Protein AF-A0A964I3F8-F1 (afdb_monomer_lite)

Radius of gyration: 21.17 Å; chains: 1; bounding box: 47×50×57 Å

Structure (mmCIF, N/CA/C/O backbone):
data_AF-A0A964I3F8-F1
#
_entry.id   AF-A0A964I3F8-F1
#
loop_
_atom_site.group_PDB
_atom_site.id
_atom_site.type_symbol
_atom_site.label_atom_id
_atom_site.label_alt_id
_atom_site.label_comp_id
_atom_site.label_asym_id
_atom_site.label_entity_id
_atom_site.label_seq_id
_atom_site.pdbx_PDB_ins_code
_atom_site.Cartn_x
_atom_site.Cartn_y
_atom_site.Cartn_z
_atom_site.occupancy
_atom_site.B_iso_or_equiv
_atom_site.auth_seq_id
_atom_site.auth_comp_id
_atom_site.auth_asym_id
_atom_site.auth_atom_id
_atom_site.pdbx_PDB_model_num
ATOM 1 N N . MET A 1 1 ? 19.172 26.766 -17.116 1.00 39.03 1 MET A N 1
ATOM 2 C CA . MET A 1 1 ? 17.980 26.147 -17.744 1.00 39.03 1 MET A CA 1
ATOM 3 C C . MET A 1 1 ? 18.369 25.446 -19.055 1.00 39.03 1 MET A C 1
ATOM 5 O O . MET A 1 1 ? 17.894 25.829 -20.110 1.00 39.03 1 MET A O 1
ATOM 9 N N . LEU A 1 2 ? 19.272 24.452 -19.012 1.00 34.72 2 LEU A N 1
ATOM 10 C CA . LEU A 1 2 ? 19.772 23.774 -20.230 1.00 34.72 2 LEU A CA 1
ATOM 11 C C . LEU A 1 2 ? 20.281 22.330 -20.013 1.00 34.72 2 LEU A C 1
ATOM 13 O O . LEU A 1 2 ? 20.730 21.708 -20.965 1.00 34.72 2 LEU A O 1
ATOM 17 N N . LEU A 1 3 ? 20.158 21.759 -18.804 1.00 32.47 3 LEU A N 1
ATOM 18 C CA . LEU A 1 3 ? 20.544 20.361 -18.535 1.00 32.47 3 LEU A CA 1
ATOM 19 C C . LEU A 1 3 ? 19.366 19.373 -18.476 1.00 32.47 3 LEU A C 1
ATOM 21 O O . LEU A 1 3 ? 19.569 18.173 -18.599 1.00 32.47 3 LEU A O 1
ATOM 25 N N . LYS A 1 4 ? 18.122 19.852 -18.343 1.00 32.81 4 LYS A N 1
ATOM 26 C CA . LYS A 1 4 ? 16.944 18.980 -18.159 1.00 32.81 4 LYS A CA 1
ATOM 27 C C . LYS A 1 4 ? 16.401 18.345 -19.450 1.00 32.81 4 LYS A C 1
ATOM 29 O O . LYS A 1 4 ? 15.432 17.605 -19.389 1.00 32.81 4 LYS A O 1
ATOM 34 N N . ARG A 1 5 ? 16.997 18.621 -20.620 1.00 33.97 5 ARG A N 1
ATOM 35 C CA . ARG A 1 5 ? 16.516 18.112 -21.923 1.00 33.97 5 ARG A CA 1
ATOM 36 C C . ARG A 1 5 ? 17.281 16.903 -22.478 1.00 33.97 5 ARG A C 1
ATOM 38 O O . ARG A 1 5 ? 16.821 16.332 -23.456 1.00 33.97 5 ARG A O 1
ATOM 45 N N . ARG A 1 6 ? 18.408 16.493 -21.877 1.00 31.48 6 ARG A N 1
ATOM 46 C CA . ARG A 1 6 ? 19.175 15.304 -22.320 1.00 31.48 6 ARG A CA 1
ATOM 47 C C . ARG A 1 6 ? 18.777 13.996 -21.634 1.00 31.48 6 ARG A C 1
ATOM 49 O O . ARG A 1 6 ? 19.154 12.943 -22.118 1.00 31.48 6 ARG A O 1
ATOM 56 N N . ALA A 1 7 ? 17.992 14.048 -20.561 1.00 40.50 7 ALA A N 1
ATOM 57 C CA . ALA A 1 7 ? 17.559 12.865 -19.817 1.00 40.50 7 ALA A CA 1
ATOM 58 C C . ALA A 1 7 ? 16.198 12.323 -20.294 1.00 40.50 7 ALA A C 1
ATOM 60 O O . ALA A 1 7 ? 15.458 11.728 -19.515 1.00 40.50 7 ALA A O 1
ATOM 61 N N . ALA A 1 8 ? 15.846 12.526 -21.570 1.00 42.88 8 ALA A N 1
ATOM 62 C CA . ALA A 1 8 ? 14.815 11.717 -22.212 1.00 42.88 8 ALA A CA 1
ATOM 63 C C . ALA A 1 8 ? 15.417 10.326 -22.454 1.00 42.88 8 ALA A C 1
ATOM 65 O O . ALA A 1 8 ? 15.904 10.018 -23.537 1.00 42.88 8 ALA A O 1
ATOM 66 N N . ARG A 1 9 ? 15.468 9.591 -21.340 1.00 46.84 9 ARG A N 1
ATOM 67 C CA . ARG A 1 9 ? 15.667 8.161 -21.125 1.00 46.84 9 ARG A CA 1
ATOM 68 C C . ARG A 1 9 ? 15.653 7.387 -22.442 1.00 46.84 9 ARG A C 1
ATOM 70 O O . ARG A 1 9 ? 14.611 7.236 -23.077 1.00 46.84 9 ARG A O 1
ATOM 77 N N . GLU A 1 10 ? 16.831 6.917 -22.826 1.00 55.34 10 GLU A N 1
ATOM 78 C CA . GLU A 1 10 ? 16.981 5.815 -23.764 1.00 55.34 10 GLU A CA 1
ATOM 79 C C . GLU A 1 10 ? 16.039 4.703 -23.283 1.00 55.34 10 GLU A C 1
ATOM 81 O O . GLU A 1 10 ? 16.065 4.314 -22.110 1.00 55.34 10 GLU A O 1
ATOM 86 N N . LEU A 1 11 ? 15.102 4.302 -24.145 1.00 67.94 11 LEU A N 1
ATOM 87 C CA . LEU A 1 11 ? 14.244 3.151 -23.885 1.00 67.94 11 LEU A CA 1
ATOM 88 C C . LEU A 1 11 ? 15.163 1.989 -23.495 1.00 67.94 11 LEU A C 1
ATOM 90 O O . LEU A 1 11 ? 16.218 1.823 -24.107 1.00 67.94 11 LEU A O 1
ATOM 94 N N . LEU A 1 12 ? 14.791 1.246 -22.446 1.00 70.50 12 LEU A N 1
ATOM 95 C CA . LEU A 1 12 ? 15.558 0.091 -21.971 1.00 70.50 12 LEU A CA 1
ATOM 96 C C . LEU A 1 12 ? 16.046 -0.741 -23.167 1.00 70.50 12 LEU A C 1
ATOM 98 O O . LEU A 1 12 ? 15.253 -0.941 -24.094 1.00 70.50 12 LEU A O 1
ATOM 102 N N . PRO A 1 13 ? 17.296 -1.246 -23.157 1.00 85.44 13 PRO A N 1
ATOM 103 C CA . PRO A 1 13 ? 17.755 -2.158 -24.194 1.00 85.44 13 PRO A CA 1
ATOM 104 C C . PRO A 1 13 ? 16.715 -3.259 -24.420 1.00 85.44 13 PRO A C 1
ATOM 106 O O . PRO A 1 13 ? 16.173 -3.800 -23.453 1.00 85.44 13 PRO A O 1
ATOM 109 N N . GLU A 1 14 ? 16.432 -3.595 -25.679 1.00 83.62 14 GLU A N 1
ATOM 110 C CA . GLU A 1 14 ? 15.329 -4.506 -26.032 1.00 83.62 14 GLU A CA 1
ATOM 111 C C . GLU A 1 14 ? 15.411 -5.843 -25.278 1.00 83.62 14 GLU A C 1
ATOM 113 O O . GLU A 1 14 ? 14.399 -6.377 -24.829 1.00 83.62 14 GLU A O 1
ATOM 118 N N . ALA A 1 15 ? 16.629 -6.347 -25.052 1.00 88.94 15 ALA A N 1
ATOM 119 C CA . ALA A 1 15 ? 16.866 -7.544 -24.252 1.00 88.94 15 ALA A CA 1
ATOM 120 C C . ALA A 1 15 ? 16.322 -7.406 -22.818 1.00 88.94 15 ALA A C 1
ATOM 122 O O . ALA A 1 15 ? 15.570 -8.265 -22.360 1.00 88.94 15 ALA A O 1
ATOM 123 N N . THR A 1 16 ? 16.632 -6.299 -22.137 1.00 88.12 16 THR A N 1
ATOM 124 C CA . THR A 1 16 ? 16.153 -6.002 -20.779 1.00 88.12 16 THR A CA 1
ATOM 125 C C . THR A 1 16 ? 14.638 -5.824 -20.746 1.00 88.12 16 THR A C 1
ATOM 127 O O . THR A 1 16 ? 13.972 -6.301 -19.825 1.00 88.12 16 THR A O 1
ATOM 130 N N . PHE A 1 17 ? 14.069 -5.161 -21.755 1.00 85.12 17 PHE A N 1
ATOM 131 C CA . PHE A 1 17 ? 12.621 -5.006 -21.865 1.00 85.12 17 PHE A CA 1
ATOM 132 C C . PHE A 1 17 ? 11.919 -6.361 -22.034 1.00 85.12 17 PHE A C 1
ATOM 134 O O . PHE A 1 17 ? 10.967 -6.664 -21.309 1.00 85.12 17 PHE A O 1
ATOM 141 N N . SER A 1 18 ? 12.420 -7.202 -22.941 1.00 87.75 18 SER A N 1
ATOM 142 C CA . SER A 1 18 ? 11.895 -8.546 -23.190 1.00 87.75 18 SER A CA 1
ATOM 143 C C . SER A 1 18 ? 12.001 -9.441 -21.953 1.00 87.75 18 SER A C 1
ATOM 145 O O . SER A 1 18 ? 11.037 -10.123 -21.604 1.00 87.75 18 SER A O 1
ATOM 147 N N . GLU A 1 19 ? 13.137 -9.416 -21.255 1.00 93.31 19 GLU A N 1
ATOM 148 C CA . GLU A 1 19 ? 13.339 -10.160 -20.008 1.00 93.31 19 GLU A CA 1
ATOM 149 C C . GLU A 1 19 ? 12.355 -9.714 -18.919 1.00 93.31 19 GLU A C 1
ATOM 151 O O . GLU A 1 19 ? 11.655 -10.538 -18.325 1.00 93.31 19 GLU A O 1
ATOM 156 N N . THR A 1 20 ? 12.238 -8.399 -18.708 1.00 88.81 20 THR A N 1
ATOM 157 C CA . THR A 1 20 ? 11.306 -7.814 -17.734 1.00 88.81 20 THR A CA 1
ATOM 158 C C . THR A 1 20 ? 9.874 -8.245 -18.035 1.00 88.81 20 THR A C 1
ATOM 160 O O . THR A 1 20 ? 9.138 -8.678 -17.145 1.00 88.81 20 THR A O 1
ATOM 163 N N . ARG A 1 21 ? 9.472 -8.188 -19.308 1.00 89.00 21 ARG A N 1
ATOM 164 C CA . ARG A 1 21 ? 8.142 -8.614 -19.744 1.00 89.00 21 ARG A CA 1
ATOM 165 C C . ARG A 1 21 ? 7.903 -10.099 -19.475 1.00 89.00 21 ARG A C 1
ATOM 167 O O . ARG A 1 21 ? 6.881 -10.443 -18.882 1.00 89.00 21 ARG A O 1
ATOM 174 N N . ALA A 1 22 ? 8.852 -10.959 -19.841 1.00 93.62 22 ALA A N 1
ATOM 175 C CA . ALA A 1 22 ? 8.766 -12.396 -19.596 1.00 93.62 22 ALA A CA 1
ATOM 176 C C . ALA A 1 22 ? 8.642 -12.714 -18.094 1.00 93.62 22 ALA A C 1
ATOM 178 O O . ALA A 1 22 ? 7.848 -13.572 -17.696 1.00 93.62 22 ALA A O 1
ATOM 179 N N . TRP A 1 23 ? 9.360 -11.976 -17.239 1.00 93.56 23 TRP A N 1
ATOM 180 C CA . TRP A 1 23 ? 9.249 -12.102 -15.786 1.00 93.56 23 TRP A CA 1
ATOM 181 C C . TRP A 1 23 ? 7.830 -11.797 -15.283 1.00 93.56 23 TRP A C 1
ATOM 183 O O . TRP A 1 23 ? 7.291 -12.568 -14.480 1.00 93.56 23 TRP A O 1
ATOM 193 N N . PHE A 1 24 ? 7.194 -10.727 -15.7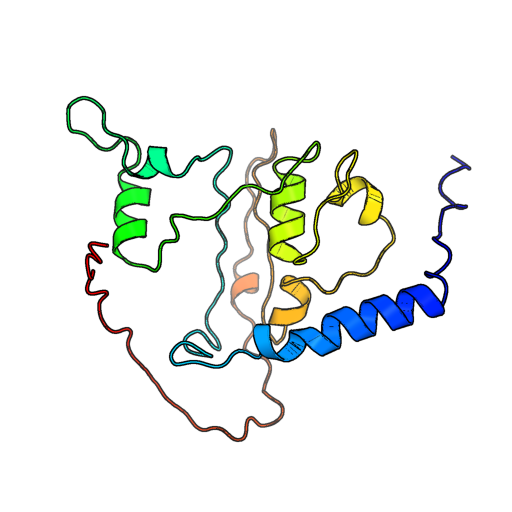75 1.00 90.56 24 PHE A N 1
ATOM 194 C CA . PHE A 1 24 ? 5.808 -10.394 -15.424 1.00 90.56 24 PHE A CA 1
ATOM 195 C C . PHE A 1 24 ? 4.811 -11.424 -15.963 1.00 90.56 24 PHE A C 1
ATOM 197 O O . PHE A 1 24 ? 3.930 -11.862 -15.215 1.00 90.56 24 PHE A O 1
ATOM 204 N N . ASP A 1 25 ? 4.972 -11.848 -17.217 1.00 92.31 25 ASP A N 1
ATOM 205 C CA . ASP A 1 25 ? 4.091 -12.823 -17.866 1.00 92.31 25 ASP A CA 1
ATOM 206 C C . ASP A 1 25 ? 4.114 -14.173 -17.135 1.00 92.31 25 ASP A C 1
ATOM 208 O O . ASP A 1 25 ? 3.054 -14.735 -16.845 1.00 92.31 25 ASP A O 1
ATOM 212 N N . SER A 1 26 ? 5.296 -14.641 -16.712 1.00 94.75 26 SER A N 1
ATOM 213 C CA . SER A 1 26 ? 5.444 -15.881 -15.929 1.00 94.75 26 SER A CA 1
ATOM 214 C C . SER A 1 26 ? 4.683 -15.863 -14.594 1.00 94.75 26 SER A C 1
ATOM 216 O O . SER A 1 26 ? 4.281 -16.905 -14.081 1.00 94.75 26 SER A O 1
ATOM 218 N N . ARG A 1 27 ? 4.435 -14.672 -14.032 1.00 93.06 27 ARG A N 1
ATOM 219 C CA . ARG A 1 27 ? 3.761 -14.465 -12.737 1.00 93.06 27 ARG A CA 1
ATOM 220 C C . ARG A 1 27 ? 2.312 -14.021 -12.876 1.00 93.06 27 ARG A C 1
ATOM 222 O O . ARG A 1 27 ? 1.670 -13.708 -11.872 1.00 93.06 27 ARG A O 1
ATOM 229 N N . LYS A 1 28 ? 1.766 -13.985 -14.092 1.00 88.62 28 LYS A N 1
ATOM 230 C CA . LYS A 1 28 ? 0.393 -13.532 -14.346 1.00 88.62 28 LYS A CA 1
ATOM 231 C C . LYS A 1 28 ? -0.647 -14.334 -13.560 1.00 88.62 28 LYS A C 1
ATOM 233 O O . LYS A 1 28 ? -1.607 -13.752 -13.062 1.00 88.62 28 LYS A O 1
ATOM 238 N N . ALA A 1 29 ? -0.425 -15.639 -13.381 1.00 87.25 29 ALA A N 1
ATOM 239 C CA . ALA A 1 29 ? -1.314 -16.515 -12.615 1.00 87.25 29 ALA A CA 1
ATOM 240 C C . ALA A 1 29 ? -1.494 -16.060 -11.153 1.00 87.25 29 ALA A C 1
ATOM 242 O O . ALA A 1 29 ? -2.611 -16.092 -10.642 1.00 87.25 29 ALA A O 1
ATOM 243 N N . LEU A 1 30 ? -0.440 -15.528 -10.517 1.00 85.94 30 LEU A N 1
ATOM 244 C CA . LEU A 1 30 ? -0.493 -14.998 -9.144 1.00 85.94 30 LEU A CA 1
ATOM 245 C C . LEU A 1 30 ? -1.410 -13.771 -9.013 1.00 85.94 30 LEU A C 1
ATOM 247 O O . LEU A 1 30 ? -1.827 -13.419 -7.915 1.00 85.94 30 LEU A O 1
ATOM 251 N N . ARG A 1 31 ? -1.722 -13.109 -10.134 1.00 80.00 31 ARG A N 1
ATOM 252 C CA . ARG A 1 31 ? -2.516 -11.874 -10.202 1.00 80.00 31 ARG A CA 1
ATOM 253 C C . ARG A 1 31 ? -3.823 -12.052 -10.973 1.00 80.00 31 ARG A C 1
ATOM 255 O O . ARG A 1 31 ? -4.498 -11.069 -11.258 1.00 80.00 31 ARG A O 1
ATOM 262 N N . ALA A 1 32 ? -4.194 -13.285 -11.320 1.00 74.19 32 ALA A N 1
ATOM 263 C CA . ALA A 1 32 ? -5.293 -13.565 -12.243 1.00 74.19 32 ALA A CA 1
ATOM 264 C C . ALA A 1 32 ? -6.693 -13.210 -11.705 1.00 74.19 32 ALA A C 1
ATOM 266 O O . ALA A 1 32 ? -7.671 -13.404 -12.420 1.00 74.19 32 ALA A O 1
ATOM 267 N N . GLY A 1 33 ? -6.809 -12.691 -10.474 1.00 73.50 33 GLY A N 1
ATOM 268 C CA . GLY A 1 33 ? -8.098 -12.341 -9.884 1.00 73.50 33 GLY A CA 1
ATOM 269 C C . GLY A 1 33 ? -9.016 -13.560 -9.841 1.00 73.50 33 GLY A C 1
ATOM 270 O O . GLY A 1 33 ? -10.104 -13.552 -10.398 1.00 73.50 33 GLY A O 1
ATOM 271 N N . SER A 1 34 ? -8.555 -14.649 -9.237 1.00 76.62 34 SER A N 1
ATOM 272 C CA . SER A 1 34 ? -9.355 -15.862 -9.079 1.00 76.62 34 SER A CA 1
ATOM 273 C C . SER A 1 34 ? -9.634 -16.085 -7.596 1.00 76.62 34 SER A C 1
ATOM 275 O O . SER A 1 34 ? -8.786 -15.811 -6.749 1.00 76.62 34 SER A O 1
ATOM 277 N N . GLY A 1 35 ? -10.856 -16.496 -7.263 1.00 85.19 35 GLY A N 1
ATOM 278 C CA . GLY A 1 35 ? -11.250 -16.817 -5.894 1.00 85.19 35 GLY A CA 1
ATOM 279 C C . GLY A 1 35 ? -12.615 -16.256 -5.488 1.00 85.19 35 GLY A C 1
ATOM 280 O O . GLY A 1 35 ? -13.203 -15.453 -6.214 1.00 85.19 35 GLY A O 1
ATOM 281 N N . PRO A 1 36 ? -13.119 -16.638 -4.300 1.00 87.25 36 PRO A N 1
ATOM 282 C CA . PRO A 1 36 ? -14.496 -16.352 -3.877 1.00 87.25 36 PRO A CA 1
ATOM 283 C C . PRO A 1 36 ? -14.838 -14.861 -3.751 1.00 87.25 36 PRO A C 1
ATOM 285 O O . PRO A 1 36 ? -16.004 -14.486 -3.783 1.00 87.25 36 PRO A O 1
ATOM 288 N N . ARG A 1 37 ? -13.821 -14.004 -3.589 1.00 87.19 37 ARG A N 1
ATOM 289 C CA . ARG A 1 37 ? -13.971 -12.548 -3.434 1.00 87.19 37 ARG A CA 1
ATOM 290 C C . ARG A 1 37 ? -13.741 -11.769 -4.731 1.00 87.19 37 ARG A C 1
ATOM 292 O O . ARG A 1 37 ? -13.830 -10.543 -4.726 1.00 87.19 37 ARG A O 1
ATOM 299 N N . PHE A 1 38 ? -13.431 -12.438 -5.840 1.00 90.44 38 PHE A N 1
ATOM 300 C CA . PHE A 1 38 ? -13.199 -11.742 -7.099 1.00 90.44 38 PHE A CA 1
ATOM 301 C C . PHE A 1 38 ? -14.476 -11.043 -7.586 1.00 90.44 38 PHE A C 1
ATOM 303 O O . PHE A 1 38 ? -15.539 -11.649 -7.680 1.00 90.44 38 PHE A O 1
ATOM 310 N N . GLY A 1 39 ? -14.371 -9.747 -7.891 1.00 89.25 39 GLY A N 1
ATOM 311 C CA . GLY A 1 39 ? -15.464 -8.963 -8.472 1.00 89.25 39 GLY A CA 1
ATOM 312 C C . GLY A 1 39 ? -16.576 -8.521 -7.510 1.00 89.25 39 GLY A C 1
ATOM 313 O O . GLY A 1 39 ? -17.483 -7.826 -7.960 1.00 89.25 39 GLY A O 1
ATOM 314 N N . ILE A 1 40 ? -16.511 -8.832 -6.207 1.00 91.50 40 ILE A N 1
ATOM 315 C CA . ILE A 1 40 ? -17.586 -8.497 -5.242 1.00 91.50 40 ILE A CA 1
ATOM 316 C C . ILE A 1 40 ? -17.871 -6.989 -5.119 1.00 91.50 40 ILE A C 1
ATOM 318 O O . ILE A 1 40 ? -18.983 -6.597 -4.782 1.00 91.50 40 ILE A O 1
ATOM 322 N N . ALA A 1 41 ? -16.875 -6.147 -5.409 1.00 89.88 41 ALA A N 1
ATOM 323 C CA . ALA A 1 41 ? -16.967 -4.687 -5.359 1.00 89.88 41 ALA A CA 1
ATOM 324 C C . ALA A 1 41 ? -17.062 -4.042 -6.758 1.00 89.88 41 ALA A C 1
ATOM 326 O O . ALA A 1 41 ? -16.821 -2.845 -6.918 1.00 89.88 41 ALA A O 1
ATOM 327 N N . ALA A 1 42 ? -17.379 -4.821 -7.799 1.00 88.75 42 ALA A N 1
ATOM 328 C CA . ALA A 1 42 ? -17.505 -4.294 -9.153 1.00 88.75 42 ALA A CA 1
ATOM 329 C C . ALA A 1 42 ? -18.596 -3.212 -9.222 1.00 88.75 42 ALA A C 1
ATOM 331 O O . ALA A 1 42 ? -19.742 -3.432 -8.836 1.00 88.75 42 ALA A O 1
ATOM 332 N N . GLY A 1 43 ? -18.233 -2.041 -9.745 1.00 87.88 43 GLY A N 1
ATOM 333 C CA . GLY A 1 43 ? -19.135 -0.893 -9.843 1.00 87.88 43 GLY A CA 1
ATOM 334 C C . GLY A 1 43 ? -19.350 -0.131 -8.532 1.00 87.88 43 GLY A C 1
ATOM 335 O O . GLY A 1 43 ? -20.239 0.710 -8.468 1.00 87.88 43 GLY A O 1
ATOM 336 N N . MET A 1 44 ? -18.561 -0.396 -7.490 1.00 89.69 44 MET A N 1
ATOM 337 C CA . MET A 1 44 ? -18.542 0.433 -6.285 1.00 89.69 44 MET A CA 1
ATOM 338 C C . MET A 1 44 ? -17.535 1.579 -6.413 1.00 89.69 44 MET A C 1
ATOM 340 O O . MET A 1 44 ? -16.587 1.517 -7.197 1.00 89.69 44 MET A O 1
ATOM 344 N N . ASN A 1 45 ? -17.731 2.620 -5.604 1.00 90.56 45 ASN A N 1
ATOM 345 C CA . ASN A 1 45 ? -16.732 3.670 -5.437 1.00 90.56 45 ASN A CA 1
ATOM 346 C C . ASN A 1 45 ? -15.558 3.137 -4.608 1.00 90.56 45 ASN A C 1
ATOM 348 O O . ASN A 1 45 ? -15.772 2.445 -3.612 1.00 90.56 45 ASN A O 1
ATOM 352 N N . LEU A 1 46 ? -14.336 3.509 -4.986 1.00 90.75 46 LEU A N 1
ATOM 353 C CA . LEU A 1 46 ? -13.131 3.231 -4.213 1.00 90.75 46 LEU A CA 1
ATOM 354 C C . LEU A 1 46 ? -12.723 4.487 -3.440 1.00 90.75 46 LEU A C 1
ATOM 356 O O . LEU A 1 46 ? -12.505 5.538 -4.039 1.00 90.75 46 LEU A O 1
ATOM 360 N N . VAL A 1 47 ? -12.604 4.360 -2.120 1.00 92.38 47 VAL A N 1
ATOM 361 C CA . VAL A 1 47 ? -12.037 5.390 -1.244 1.00 92.38 47 VAL A CA 1
ATOM 362 C C . VAL A 1 47 ? -10.798 4.800 -0.588 1.00 92.38 47 VAL A C 1
ATOM 364 O O . VAL A 1 47 ? -10.890 3.778 0.088 1.00 92.38 47 VAL A O 1
A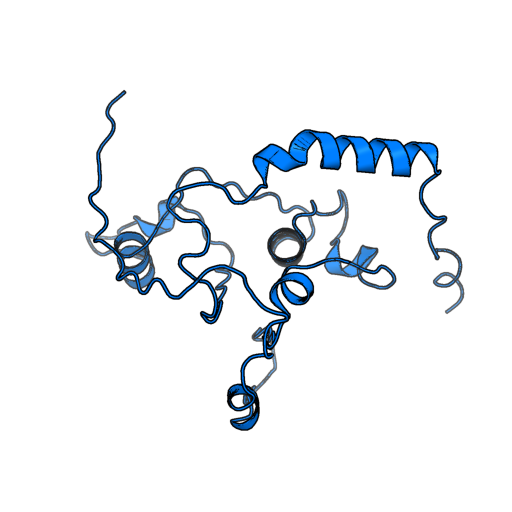TOM 367 N N . VAL A 1 48 ? -9.652 5.440 -0.805 1.00 92.69 48 VAL A N 1
ATOM 368 C CA . VAL A 1 48 ? -8.374 5.074 -0.185 1.00 92.69 48 VAL A CA 1
ATOM 369 C C . VAL A 1 48 ? -8.039 6.142 0.846 1.00 92.69 48 VAL A C 1
ATOM 371 O O . VAL A 1 48 ? -8.101 7.331 0.539 1.00 92.69 48 VAL A O 1
ATOM 374 N N . ILE A 1 49 ? -7.728 5.720 2.070 1.00 92.69 49 ILE A N 1
ATOM 375 C CA . ILE A 1 49 ? -7.337 6.608 3.166 1.00 92.69 49 ILE A CA 1
ATOM 376 C C . ILE A 1 49 ? -5.914 6.239 3.562 1.00 92.69 49 ILE A C 1
ATOM 378 O O . ILE A 1 49 ? -5.682 5.156 4.097 1.00 92.69 49 ILE A O 1
ATOM 382 N N . GLN A 1 50 ? -4.980 7.146 3.303 1.00 92.94 50 GLN A N 1
ATOM 383 C CA . GLN A 1 50 ? -3.623 7.052 3.816 1.00 92.94 50 GLN A CA 1
ATOM 384 C C . GLN A 1 50 ? -3.581 7.661 5.216 1.00 92.94 50 GLN A C 1
ATOM 386 O O . GLN A 1 50 ? -4.048 8.782 5.424 1.00 92.94 50 GLN A O 1
ATOM 391 N N . VAL A 1 51 ? -3.051 6.910 6.180 1.00 92.31 51 VAL A N 1
ATOM 392 C CA . VAL A 1 51 ? -2.881 7.387 7.554 1.00 92.31 51 VAL A CA 1
ATOM 393 C C . VAL A 1 51 ? -1.402 7.650 7.782 1.00 92.31 51 VAL A C 1
ATOM 395 O O . VAL A 1 51 ? -0.588 6.732 7.739 1.00 92.31 51 VAL A O 1
ATOM 398 N N . GLU A 1 52 ? -1.069 8.918 7.994 1.00 92.38 52 GLU A N 1
ATOM 399 C CA . GLU A 1 52 ? 0.309 9.378 8.121 1.00 92.38 52 GLU A CA 1
ATOM 400 C C . GLU A 1 52 ? 0.987 8.780 9.361 1.00 92.38 52 GLU A C 1
ATOM 402 O O . GLU A 1 52 ? 0.442 8.845 10.466 1.00 92.38 52 GLU A O 1
ATOM 407 N N . SER A 1 53 ? 2.184 8.214 9.166 1.00 91.25 53 SER A N 1
ATOM 408 C CA . SER A 1 53 ? 3.060 7.712 10.234 1.00 91.25 53 SER A CA 1
ATOM 409 C C . SER A 1 53 ? 2.404 6.713 11.219 1.00 91.25 53 SER A C 1
ATOM 411 O O . SER A 1 53 ? 2.799 6.629 12.384 1.00 91.25 53 SER A O 1
ATOM 413 N N . LEU A 1 54 ? 1.400 5.941 10.776 1.00 92.81 54 LEU A N 1
ATOM 414 C CA . LEU A 1 54 ? 0.729 4.927 11.600 1.00 92.81 54 LEU A CA 1
ATOM 415 C C . LEU A 1 54 ? 1.481 3.589 11.584 1.00 92.81 54 LEU A C 1
ATOM 417 O O . LEU A 1 54 ? 1.745 3.026 10.527 1.00 92.81 54 LEU A O 1
ATOM 421 N N . GLN A 1 55 ? 1.714 3.021 12.768 1.00 92.00 55 GLN A N 1
ATOM 422 C CA . GLN A 1 55 ? 2.206 1.651 12.933 1.00 92.00 55 GLN A CA 1
ATOM 423 C C . GLN A 1 55 ? 1.088 0.725 13.426 1.00 92.00 55 GLN A C 1
ATOM 425 O O . GLN A 1 55 ? 0.296 1.113 14.285 1.00 92.00 55 GLN A O 1
ATOM 430 N N . ALA A 1 56 ? 1.040 -0.514 12.923 1.00 91.25 56 ALA A N 1
ATOM 431 C CA . ALA A 1 56 ? -0.054 -1.457 13.187 1.00 91.25 56 ALA A CA 1
ATOM 432 C C . ALA A 1 56 ? -0.374 -1.692 14.684 1.00 91.25 56 ALA A C 1
ATOM 434 O O . ALA A 1 56 ? -1.556 -1.643 15.032 1.00 91.25 56 ALA A O 1
ATOM 435 N N . PRO A 1 57 ? 0.609 -1.850 15.600 1.00 91.31 57 PRO A N 1
ATOM 436 C CA . PRO A 1 57 ? 0.319 -2.061 17.024 1.00 91.31 57 PRO A CA 1
ATOM 437 C C . PRO A 1 57 ? -0.442 -0.905 17.692 1.00 91.31 57 PRO A C 1
ATOM 439 O O . PRO A 1 57 ? -1.112 -1.107 18.703 1.00 91.31 57 PRO A O 1
ATOM 442 N N . MET A 1 58 ? -0.378 0.308 17.129 1.00 92.81 58 MET A N 1
ATOM 443 C CA . MET A 1 58 ? -1.042 1.485 17.697 1.00 92.81 58 MET A CA 1
ATOM 444 C C . MET A 1 58 ? -2.568 1.425 17.589 1.00 92.81 58 MET A C 1
ATOM 446 O O . MET A 1 58 ? -3.256 2.076 18.373 1.00 92.81 58 MET A O 1
ATOM 450 N N . VAL A 1 59 ? -3.111 0.632 16.658 1.00 93.38 59 VAL A N 1
ATOM 451 C CA . VAL A 1 59 ? -4.567 0.470 16.497 1.00 93.38 59 VAL A CA 1
ATOM 452 C C . VAL A 1 59 ? -5.186 -0.198 17.728 1.00 93.38 59 VAL A C 1
ATOM 454 O O . VAL A 1 59 ? -6.283 0.174 18.151 1.00 93.38 59 VAL A O 1
ATOM 457 N N . ASP A 1 60 ? -4.460 -1.135 18.339 1.00 94.00 60 ASP A N 1
ATOM 458 C CA . ASP A 1 60 ? -4.901 -1.860 19.531 1.00 94.00 60 ASP A CA 1
ATOM 459 C C . ASP A 1 60 ? -4.419 -1.253 20.849 1.00 94.00 60 ASP A C 1
ATOM 461 O O . ASP A 1 60 ? -4.866 -1.681 21.918 1.00 94.00 60 ASP A O 1
ATOM 465 N N . PHE A 1 61 ? -3.562 -0.234 20.785 1.00 96.50 61 PHE A N 1
ATOM 466 C CA . PHE A 1 61 ? -2.968 0.397 21.953 1.00 96.50 61 PHE A CA 1
ATOM 467 C C . PHE A 1 61 ? -4.008 1.117 22.827 1.00 96.50 61 PHE A C 1
ATOM 469 O O . PHE A 1 61 ? -4.940 1.771 22.340 1.00 96.50 61 PHE A O 1
ATOM 476 N N . GLN A 1 62 ? -3.839 1.001 24.147 1.00 97.69 62 GLN A N 1
ATOM 477 C CA . GLN A 1 62 ? -4.742 1.568 25.148 1.00 97.69 62 GLN A CA 1
ATOM 478 C C . GLN A 1 62 ? -3.965 2.288 26.246 1.00 97.69 62 GLN A C 1
ATOM 480 O O . GLN A 1 62 ? -2.900 1.838 26.664 1.00 97.69 62 GLN A O 1
ATOM 485 N N . ILE A 1 63 ? -4.548 3.366 26.765 1.00 97.50 63 ILE A N 1
ATOM 486 C CA . ILE A 1 63 ? -4.059 4.081 27.947 1.00 97.50 63 ILE A CA 1
ATOM 487 C C . ILE A 1 63 ? -5.184 4.063 28.979 1.00 97.50 63 ILE A C 1
ATOM 489 O O . ILE A 1 63 ? -6.304 4.472 28.680 1.00 97.50 63 ILE A O 1
ATOM 493 N N . ASN A 1 64 ? -4.907 3.566 30.188 1.00 97.12 64 ASN A N 1
ATOM 494 C CA . ASN A 1 64 ? -5.894 3.435 31.272 1.00 97.12 64 ASN A CA 1
ATOM 495 C C . ASN A 1 64 ? -7.180 2.687 30.849 1.00 97.12 64 ASN A C 1
ATOM 497 O O . ASN A 1 64 ? -8.287 3.071 31.222 1.00 97.12 64 ASN A O 1
ATOM 501 N N . GLY A 1 65 ? -7.041 1.642 30.023 1.00 96.25 65 GLY A N 1
ATOM 502 C CA . GLY A 1 65 ? -8.165 0.848 29.507 1.00 96.25 65 GLY A CA 1
ATOM 503 C C . GLY A 1 65 ? -9.001 1.535 28.419 1.00 96.25 65 GLY A C 1
ATOM 504 O O . GLY A 1 65 ? -10.038 1.008 28.026 1.00 96.25 65 GLY A O 1
ATOM 505 N N . GLN A 1 66 ? -8.580 2.706 27.929 1.00 96.56 66 GLN A N 1
ATOM 506 C CA . GLN A 1 66 ? -9.238 3.410 26.830 1.00 96.56 66 GLN A CA 1
ATOM 507 C C . GLN A 1 66 ? -8.424 3.264 25.537 1.00 96.56 66 GLN A C 1
ATOM 509 O O . GLN A 1 66 ? -7.227 3.570 25.54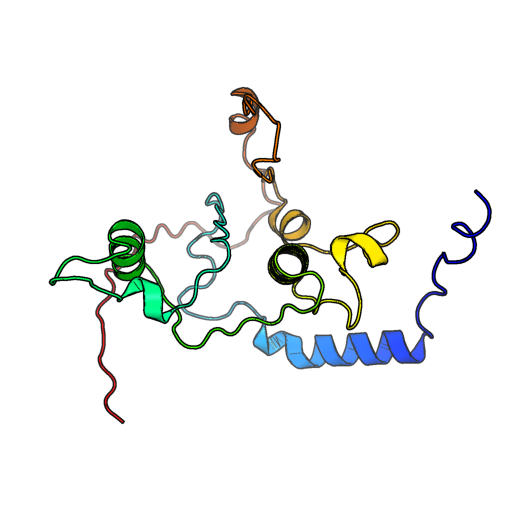5 1.00 96.56 66 GLN A O 1
ATOM 514 N N . PRO A 1 67 ? -9.035 2.826 24.418 1.00 96.69 67 PRO A N 1
ATOM 515 C CA . PRO A 1 67 ? -8.359 2.771 23.127 1.00 96.69 67 PRO A CA 1
ATOM 516 C C . PRO A 1 67 ? -7.865 4.147 22.695 1.00 96.69 67 PRO A C 1
ATOM 518 O O . PRO A 1 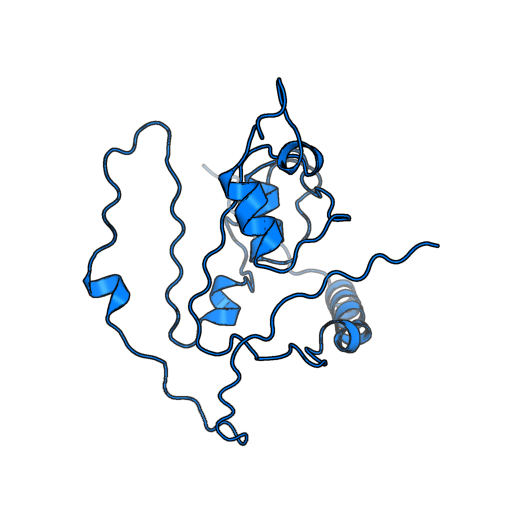67 ? -8.634 5.108 22.689 1.00 96.69 67 PRO A O 1
ATOM 521 N N . VAL A 1 68 ? -6.608 4.228 22.259 1.00 96.62 68 VAL A N 1
ATOM 522 C CA . VAL A 1 68 ? -6.043 5.474 21.718 1.00 96.62 68 VAL A CA 1
ATOM 523 C C . VAL A 1 68 ? -6.658 5.811 20.355 1.00 96.62 68 VAL A C 1
ATOM 525 O O . VAL A 1 68 ? -6.853 6.981 20.033 1.00 96.62 68 VAL A O 1
ATOM 528 N N . MET A 1 69 ? -7.038 4.797 19.568 1.00 95.75 69 MET A N 1
ATOM 529 C CA . MET A 1 69 ? -7.595 4.960 18.217 1.00 95.75 69 MET A CA 1
ATOM 530 C C . MET A 1 69 ? -8.966 4.272 18.057 1.00 95.75 69 MET A C 1
ATOM 532 O O . MET A 1 69 ? -9.120 3.359 17.241 1.00 95.75 69 MET A O 1
ATOM 536 N N . PRO A 1 70 ? -10.013 4.706 18.788 1.00 95.12 70 PRO A N 1
ATOM 537 C CA . PRO A 1 70 ? -11.288 3.985 18.865 1.00 95.12 70 PRO A CA 1
ATOM 538 C C . PRO A 1 70 ? -12.009 3.858 17.512 1.00 95.12 70 PRO A C 1
ATOM 540 O O . PRO A 1 70 ? -12.696 2.870 17.260 1.00 95.12 70 PRO A O 1
ATOM 543 N N . ASN A 1 71 ? -11.843 4.827 16.606 1.00 95.12 71 ASN A N 1
ATOM 544 C CA . ASN A 1 71 ? -12.428 4.765 15.262 1.00 95.12 71 ASN A CA 1
ATOM 545 C C . ASN A 1 71 ? -11.755 3.711 14.379 1.00 95.12 71 ASN A C 1
ATOM 547 O O . ASN A 1 71 ? -12.455 2.940 13.725 1.00 95.12 71 ASN A O 1
ATOM 551 N N . LEU A 1 72 ? -10.419 3.657 14.385 1.00 93.75 72 LEU A N 1
ATOM 552 C CA . LEU A 1 72 ? -9.666 2.667 13.614 1.00 93.75 72 LEU A CA 1
ATOM 553 C C . LEU A 1 72 ? -9.884 1.259 14.158 1.00 93.75 72 LEU A C 1
ATOM 555 O O . LEU A 1 72 ? -10.110 0.346 13.372 1.00 93.75 72 LEU A O 1
ATOM 559 N N . LYS A 1 73 ? -9.944 1.102 15.484 1.00 93.81 73 LYS A N 1
ATOM 560 C CA . LYS A 1 73 ? -10.287 -0.177 16.112 1.00 93.81 73 LYS A CA 1
ATOM 561 C C . LYS A 1 73 ? -11.673 -0.677 15.696 1.00 93.81 73 LYS A C 1
ATOM 563 O O . LYS A 1 73 ? -11.840 -1.846 15.364 1.00 93.81 73 LYS A O 1
ATOM 568 N N . ARG A 1 74 ? -12.675 0.210 15.629 1.00 94.44 74 ARG A N 1
ATOM 569 C CA . ARG A 1 74 ? -14.000 -0.151 15.089 1.00 94.44 74 ARG A CA 1
ATOM 570 C C . ARG A 1 74 ? -13.952 -0.513 13.606 1.00 94.44 74 ARG A C 1
ATOM 572 O O . ARG A 1 74 ? -14.637 -1.444 13.205 1.00 94.44 74 ARG A O 1
ATOM 579 N N . LEU A 1 75 ? -13.168 0.203 12.801 1.00 92.56 75 LEU A N 1
ATOM 580 C CA . LEU A 1 75 ? -13.030 -0.081 11.369 1.00 92.56 75 LEU A CA 1
ATOM 581 C C . LEU A 1 75 ? -12.347 -1.432 11.115 1.00 92.56 75 LEU A C 1
ATOM 583 O O . LEU A 1 75 ? -12.766 -2.177 10.234 1.00 92.56 75 LEU A O 1
ATOM 587 N N . GLN A 1 76 ? -11.339 -1.774 11.918 1.00 92.44 76 GLN A N 1
ATOM 588 C CA . GLN A 1 76 ? -10.659 -3.067 11.863 1.00 92.44 76 GLN A CA 1
ATOM 589 C C . GLN A 1 76 ? -11.638 -4.232 12.071 1.00 92.44 76 GLN A C 1
ATOM 591 O O . GLN A 1 76 ? -11.532 -5.245 11.386 1.00 92.44 76 GLN A O 1
ATOM 596 N N . ALA A 1 77 ? -12.623 -4.067 12.961 1.00 92.19 77 ALA A N 1
ATOM 597 C CA . ALA A 1 77 ? -13.612 -5.094 13.281 1.00 92.19 77 ALA A CA 1
ATOM 598 C C . ALA A 1 77 ? -14.706 -5.292 12.210 1.00 92.19 77 ALA A C 1
ATOM 600 O O . ALA A 1 77 ? -15.425 -6.288 12.258 1.00 92.19 77 ALA A O 1
ATOM 601 N N . THR A 1 78 ? -14.875 -4.365 11.258 1.00 94.19 78 THR A N 1
ATOM 602 C CA . THR A 1 78 ? -15.949 -4.438 10.242 1.00 94.19 78 THR A CA 1
ATOM 603 C C . THR A 1 78 ? -15.477 -4.893 8.865 1.00 94.19 78 THR A C 1
ATOM 605 O O . THR A 1 78 ? -16.306 -5.118 7.981 1.00 94.19 78 THR A O 1
ATOM 608 N N . GLY A 1 79 ? -14.167 -5.026 8.661 1.00 88.56 79 GLY A N 1
ATOM 609 C CA . GLY A 1 79 ? -13.572 -5.305 7.360 1.00 88.56 79 GLY A CA 1
ATOM 610 C C . GLY A 1 79 ? -12.511 -6.396 7.396 1.00 88.56 79 GLY A C 1
ATOM 611 O O . GLY A 1 79 ? -12.373 -7.151 8.352 1.00 88.56 79 GLY A O 1
ATOM 612 N N . VAL A 1 80 ? -11.748 -6.477 6.307 1.00 91.12 80 VAL A N 1
ATOM 613 C CA . VAL A 1 80 ? -10.556 -7.323 6.240 1.00 91.12 80 VAL A CA 1
ATOM 614 C C . VAL A 1 80 ? -9.374 -6.494 6.725 1.00 91.12 80 VAL A C 1
ATOM 616 O O . VAL A 1 80 ? -9.081 -5.449 6.146 1.00 91.12 80 VAL A O 1
ATOM 619 N N . SER A 1 81 ? -8.700 -6.967 7.768 1.00 91.56 81 SER A N 1
ATOM 620 C CA . SER A 1 81 ? -7.466 -6.376 8.282 1.00 91.56 81 SER A CA 1
ATOM 621 C C . SER A 1 81 ? -6.289 -7.308 8.011 1.00 91.56 81 SER A C 1
ATOM 623 O O . SER A 1 81 ? -6.440 -8.529 8.033 1.00 91.56 81 SER A O 1
ATOM 625 N N . PHE A 1 82 ? -5.121 -6.728 7.748 1.00 92.38 82 PHE A N 1
ATOM 626 C CA . PHE A 1 82 ? -3.882 -7.459 7.519 1.00 92.38 82 PHE A CA 1
ATOM 627 C C . PHE A 1 82 ? -2.854 -7.019 8.562 1.00 92.38 82 PHE A C 1
ATOM 629 O O . PHE A 1 82 ? -2.556 -5.832 8.666 1.00 92.38 82 PHE A O 1
ATOM 636 N N . SER A 1 83 ? -2.319 -7.969 9.330 1.00 89.62 83 SER A N 1
ATOM 637 C CA . SER A 1 83 ? -1.329 -7.715 10.389 1.00 89.62 83 SER A CA 1
ATOM 638 C C . SER A 1 83 ? 0.123 -7.860 9.925 1.00 89.62 83 SER A C 1
ATOM 640 O O . SER A 1 83 ? 1.028 -7.392 10.604 1.00 89.62 83 SER A O 1
ATOM 642 N N . GLN A 1 84 ? 0.345 -8.488 8.768 1.00 92.31 84 GLN A N 1
ATOM 643 C CA . GLN A 1 84 ? 1.666 -8.775 8.199 1.00 92.31 84 GLN A CA 1
ATOM 644 C C . GLN A 1 84 ? 1.894 -7.951 6.924 1.00 92.31 84 GLN A C 1
ATOM 646 O O . GLN A 1 84 ? 2.138 -8.492 5.846 1.00 92.31 84 GLN A O 1
ATOM 651 N N . VAL A 1 85 ? 1.726 -6.631 7.038 1.00 92.00 85 VAL A N 1
ATOM 652 C CA . VAL A 1 85 ? 1.983 -5.661 5.964 1.00 92.00 85 VAL A CA 1
ATOM 653 C C . VAL A 1 85 ? 3.093 -4.737 6.429 1.00 92.00 85 VAL A C 1
ATOM 655 O O . VAL A 1 85 ? 3.022 -4.187 7.527 1.00 92.00 85 VAL A O 1
ATOM 658 N N . PHE A 1 86 ? 4.112 -4.585 5.592 1.00 93.06 86 PHE A N 1
ATOM 659 C CA . PHE A 1 86 ? 5.332 -3.866 5.929 1.00 93.06 86 PHE A CA 1
ATOM 660 C C . PHE A 1 86 ? 5.497 -2.651 5.029 1.00 93.06 86 PHE A C 1
ATOM 662 O O . PHE A 1 86 ? 5.127 -2.679 3.854 1.00 93.06 86 PHE A O 1
ATOM 669 N N . ASP A 1 87 ? 6.057 -1.597 5.610 1.00 92.12 87 ASP A N 1
ATOM 670 C CA . ASP A 1 87 ? 6.460 -0.399 4.891 1.00 92.12 87 ASP A CA 1
ATOM 671 C C . ASP A 1 87 ? 7.595 -0.736 3.904 1.00 92.12 87 ASP A C 1
ATOM 673 O O . ASP A 1 87 ? 8.521 -1.475 4.241 1.00 92.12 87 ASP A O 1
ATOM 677 N N . GLN A 1 88 ? 7.486 -0.232 2.675 1.00 93.75 88 GLN A N 1
ATOM 678 C CA . GLN A 1 88 ? 8.488 -0.379 1.612 1.00 93.75 88 GLN A CA 1
ATOM 679 C C . GLN A 1 88 ? 8.973 0.984 1.097 1.00 93.75 88 GLN A C 1
ATOM 681 O O . GLN A 1 88 ? 9.498 1.069 -0.012 1.00 93.75 88 GLN A O 1
ATOM 686 N N . THR A 1 89 ? 8.731 2.048 1.863 1.00 93.19 89 THR A N 1
ATOM 687 C CA . THR A 1 89 ? 9.197 3.402 1.564 1.00 93.19 89 THR A CA 1
ATOM 688 C C . THR A 1 89 ? 10.668 3.587 1.917 1.00 93.19 89 THR A C 1
ATOM 690 O O . THR A 1 89 ? 11.232 2.818 2.698 1.00 93.19 89 THR A O 1
ATOM 693 N N . ASP A 1 90 ? 11.279 4.620 1.337 1.00 91.50 90 ASP A N 1
ATOM 694 C CA . ASP A 1 90 ? 12.650 5.022 1.641 1.00 91.50 90 ASP A CA 1
ATOM 695 C C . ASP A 1 90 ? 12.712 6.553 1.847 1.00 91.50 90 ASP A C 1
ATOM 697 O O . ASP A 1 90 ? 11.890 7.128 2.575 1.00 91.50 90 ASP A O 1
ATOM 701 N N . GLU A 1 91 ? 13.658 7.250 1.211 1.00 90.31 91 GLU A N 1
ATOM 702 C CA . GLU A 1 91 ? 13.857 8.698 1.334 1.00 90.31 91 GLU A CA 1
ATOM 703 C C . GLU A 1 91 ? 12.598 9.526 0.996 1.00 90.31 91 GLU A C 1
ATOM 705 O O . GLU A 1 91 ? 12.409 10.614 1.555 1.00 90.31 91 GLU A O 1
ATOM 710 N N . GLY A 1 92 ? 11.714 9.023 0.126 1.00 87.50 92 GLY A N 1
ATOM 711 C CA . GLY A 1 92 ? 10.485 9.695 -0.293 1.00 87.50 92 GLY A CA 1
ATOM 712 C C . GLY A 1 92 ? 9.301 9.557 0.669 1.00 87.50 92 GLY A C 1
ATOM 713 O O . GLY A 1 92 ? 8.343 10.334 0.548 1.00 87.50 92 GLY A O 1
ATOM 714 N N . ARG A 1 93 ? 9.357 8.638 1.645 1.00 91.06 93 ARG A N 1
ATOM 715 C CA . ARG A 1 93 ? 8.361 8.458 2.725 1.00 91.06 93 ARG A CA 1
ATOM 716 C C . ARG A 1 93 ? 6.916 8.436 2.196 1.00 91.06 93 ARG A C 1
ATOM 718 O O . ARG A 1 93 ? 6.560 7.576 1.399 1.00 91.06 93 ARG A O 1
ATOM 725 N N . THR A 1 94 ? 6.087 9.413 2.575 1.00 91.06 94 THR A N 1
ATOM 726 C CA . THR A 1 94 ? 4.698 9.602 2.122 1.00 91.06 94 THR A CA 1
ATOM 727 C C . THR A 1 94 ? 4.549 9.484 0.600 1.00 91.06 94 THR A C 1
ATOM 729 O O . THR A 1 94 ? 3.626 8.827 0.127 1.00 91.06 94 THR A O 1
ATOM 732 N N . SER A 1 95 ? 5.472 10.064 -0.176 1.00 89.75 95 SER A N 1
ATOM 733 C CA . SER A 1 95 ? 5.401 10.028 -1.644 1.00 89.75 95 SER A CA 1
ATOM 734 C C . SER A 1 95 ? 5.751 8.659 -2.239 1.00 89.75 95 SER A C 1
ATOM 736 O O . SER A 1 95 ? 5.190 8.282 -3.267 1.00 89.75 95 SER A O 1
ATOM 738 N N . ASP A 1 96 ? 6.601 7.880 -1.567 1.00 92.62 96 ASP A N 1
ATOM 739 C CA . ASP A 1 96 ? 6.886 6.495 -1.949 1.00 92.62 96 ASP A CA 1
ATOM 740 C C . ASP A 1 96 ? 5.691 5.590 -1.631 1.00 92.62 96 ASP A C 1
ATOM 742 O O . ASP A 1 96 ? 5.351 4.716 -2.427 1.00 92.62 96 ASP A O 1
ATOM 746 N N . ALA A 1 97 ? 5.001 5.826 -0.507 1.00 92.75 97 ALA A N 1
ATOM 747 C CA . ALA A 1 97 ? 3.793 5.084 -0.144 1.00 92.75 97 ALA A CA 1
ATOM 748 C C . ALA A 1 97 ? 2.676 5.306 -1.176 1.00 92.75 97 ALA A C 1
ATOM 750 O O . ALA A 1 97 ? 2.040 4.349 -1.629 1.00 92.75 97 ALA A O 1
ATOM 751 N N . GLU A 1 98 ? 2.476 6.556 -1.602 1.00 91.38 98 GLU A N 1
ATOM 752 C CA . GLU A 1 98 ? 1.540 6.895 -2.676 1.00 91.38 98 GLU A CA 1
ATOM 753 C C . GLU A 1 98 ? 1.951 6.254 -4.006 1.00 91.38 98 GLU A C 1
ATOM 755 O O . GLU A 1 98 ? 1.114 5.673 -4.703 1.00 91.38 98 GLU A O 1
ATOM 760 N N . TRP A 1 99 ? 3.241 6.310 -4.348 1.00 90.12 99 TRP A N 1
ATOM 761 C CA . TRP A 1 99 ? 3.782 5.698 -5.558 1.00 90.12 99 TRP A CA 1
ATOM 762 C C . TRP A 1 99 ? 3.523 4.191 -5.606 1.00 90.12 99 TRP A C 1
ATOM 764 O O . TRP A 1 99 ? 2.933 3.694 -6.572 1.00 90.12 99 TRP A O 1
ATOM 774 N N . LEU A 1 100 ? 3.893 3.475 -4.544 1.00 92.12 100 LEU A N 1
ATOM 775 C CA . LEU A 1 100 ? 3.667 2.042 -4.373 1.00 92.12 100 LEU A CA 1
ATOM 776 C C . LEU A 1 100 ? 2.181 1.698 -4.491 1.00 92.12 100 LEU A C 1
ATOM 778 O O . LEU A 1 100 ? 1.800 0.845 -5.296 1.00 92.12 100 LEU A O 1
ATOM 782 N N . GLY A 1 101 ? 1.332 2.386 -3.723 1.00 91.19 101 GLY A N 1
ATOM 783 C CA . GLY A 1 101 ? -0.103 2.115 -3.669 1.00 91.19 101 GLY A CA 1
ATOM 784 C C . GLY A 1 101 ? -0.823 2.376 -4.993 1.00 91.19 101 GLY A C 1
ATOM 785 O O . GLY A 1 101 ? -1.781 1.676 -5.330 1.00 91.19 101 GLY A O 1
ATOM 786 N N . LEU A 1 102 ? -0.359 3.357 -5.770 1.00 89.88 102 LEU A N 1
ATOM 787 C CA . LEU A 1 102 ? -0.990 3.740 -7.030 1.00 89.88 102 LEU A CA 1
ATOM 788 C C . LEU A 1 102 ? -0.399 3.041 -8.249 1.00 89.88 102 LEU A C 1
ATOM 790 O O . LEU A 1 102 ? -1.109 2.906 -9.241 1.00 89.88 102 LEU A O 1
ATOM 794 N N . THR A 1 103 ? 0.859 2.609 -8.231 1.00 89.19 103 THR A N 1
ATOM 795 C CA . THR A 1 103 ? 1.522 2.052 -9.426 1.00 89.19 103 THR A CA 1
ATOM 796 C C . THR A 1 103 ? 1.914 0.588 -9.287 1.00 89.19 103 THR A C 1
ATOM 798 O O . THR A 1 103 ? 2.166 -0.066 -10.298 1.00 89.19 103 THR A O 1
ATOM 801 N N . SER A 1 104 ? 1.937 0.049 -8.062 1.00 91.31 104 SER A N 1
ATOM 802 C CA . SER A 1 104 ? 2.502 -1.269 -7.760 1.00 91.31 104 SER A CA 1
ATOM 803 C C . SER A 1 104 ? 3.983 -1.402 -8.167 1.00 91.31 104 SER A C 1
ATOM 805 O O . SER A 1 104 ? 4.453 -2.517 -8.419 1.00 91.31 104 SER A O 1
ATOM 807 N N . LEU A 1 105 ? 4.715 -0.286 -8.238 1.00 89.38 105 LEU A N 1
ATOM 808 C CA . LEU A 1 105 ? 6.157 -0.235 -8.474 1.00 89.38 105 LEU A CA 1
ATOM 809 C C . LEU A 1 105 ? 6.874 0.183 -7.194 1.00 89.38 105 LEU A C 1
ATOM 811 O O . LEU A 1 105 ? 6.372 1.025 -6.453 1.00 89.38 105 LEU A O 1
ATOM 815 N N . LEU A 1 106 ? 8.051 -0.397 -6.961 1.00 91.25 106 LEU A N 1
ATOM 816 C CA . LEU A 1 106 ? 8.921 0.017 -5.864 1.00 91.25 106 LEU A CA 1
ATOM 817 C C . LEU A 1 106 ? 9.377 1.474 -6.056 1.00 91.25 106 LEU A C 1
ATOM 819 O O . LEU A 1 106 ? 9.444 1.936 -7.203 1.00 91.25 106 LEU A O 1
ATOM 823 N N . PRO A 1 107 ? 9.655 2.199 -4.958 1.00 88.88 107 PRO A N 1
ATOM 824 C CA . PRO A 1 107 ? 10.278 3.509 -5.043 1.00 88.88 107 PRO A CA 1
ATOM 825 C C . PRO A 1 107 ? 11.719 3.396 -5.557 1.00 88.88 107 PRO A C 1
ATOM 827 O O . PRO A 1 107 ? 12.295 2.306 -5.635 1.00 88.88 107 PRO A O 1
ATOM 830 N N . GLU A 1 108 ? 12.290 4.540 -5.920 1.00 84.00 108 GLU A N 1
ATOM 831 C CA . GLU A 1 108 ? 13.708 4.635 -6.257 1.00 84.00 108 GLU A CA 1
ATOM 832 C C . GLU A 1 108 ? 14.571 4.440 -5.010 1.00 84.00 108 GLU A C 1
ATOM 834 O O . GLU A 1 108 ? 14.154 4.743 -3.896 1.00 84.00 108 GLU A O 1
ATOM 839 N N . GLN A 1 109 ? 15.801 3.968 -5.209 1.00 82.62 109 GLN A N 1
ATOM 840 C CA . GLN A 1 109 ? 16.749 3.762 -4.107 1.00 82.62 109 GLN A CA 1
ATOM 841 C C . GLN A 1 109 ? 17.224 5.076 -3.472 1.00 82.62 109 GLN A C 1
ATOM 843 O O . GLN A 1 109 ? 17.730 5.068 -2.358 1.00 82.62 109 GLN A O 1
ATOM 848 N N . HIS A 1 110 ? 17.111 6.191 -4.199 1.00 82.81 110 HIS A N 1
ATOM 849 C CA . HIS A 1 110 ? 17.512 7.513 -3.734 1.00 82.81 110 HIS A CA 1
ATOM 850 C C . HIS A 1 110 ? 16.546 8.580 -4.239 1.00 82.81 110 HIS A C 1
ATOM 852 O O . HIS A 1 110 ? 16.134 8.579 -5.403 1.00 82.81 110 HIS A O 1
ATOM 858 N N . GLY A 1 111 ? 16.246 9.550 -3.382 1.00 82.44 111 GLY A N 1
ATOM 859 C CA . GLY A 1 111 ? 15.219 10.545 -3.629 1.00 82.44 111 GLY A CA 1
ATOM 860 C C . GLY A 1 111 ? 13.813 9.952 -3.578 1.00 82.44 111 GLY A C 1
ATOM 861 O O . GLY A 1 111 ? 13.554 8.934 -2.952 1.00 82.44 111 GLY A O 1
ATOM 862 N N . ALA A 1 112 ? 12.881 10.636 -4.229 1.00 82.50 112 ALA A N 1
ATOM 863 C CA . ALA A 1 112 ? 11.474 10.268 -4.226 1.00 82.50 112 ALA A CA 1
ATOM 864 C C . ALA A 1 112 ? 11.020 10.007 -5.662 1.00 82.50 112 ALA A C 1
ATOM 866 O O . ALA A 1 112 ? 11.057 10.923 -6.496 1.00 82.50 112 ALA A O 1
ATOM 867 N N . ALA A 1 113 ? 10.559 8.785 -5.946 1.00 78.81 113 ALA A N 1
ATOM 868 C CA . ALA A 1 113 ? 10.161 8.355 -7.296 1.00 78.81 113 ALA A CA 1
ATOM 869 C C . ALA A 1 113 ? 9.123 9.308 -7.922 1.00 78.81 113 ALA A C 1
ATOM 871 O O . ALA A 1 113 ? 9.193 9.668 -9.101 1.00 78.81 113 ALA A O 1
ATOM 872 N N . ALA A 1 114 ? 8.213 9.828 -7.092 1.00 74.50 114 ALA A N 1
ATOM 873 C CA . ALA A 1 114 ? 7.204 10.807 -7.487 1.00 74.50 114 ALA A CA 1
ATOM 874 C C . ALA A 1 114 ? 7.781 12.122 -8.055 1.00 74.50 114 ALA A C 1
ATOM 876 O O . ALA A 1 114 ? 7.105 12.801 -8.823 1.00 74.50 114 ALA A O 1
ATOM 877 N N . PHE A 1 115 ? 9.016 12.498 -7.716 1.00 72.69 115 PHE A N 1
ATOM 878 C CA . PHE A 1 115 ? 9.650 13.737 -8.185 1.00 72.69 115 PHE A CA 1
ATOM 879 C C . PHE A 1 115 ? 10.794 13.491 -9.170 1.00 72.69 115 PHE A C 1
ATOM 881 O O . PHE A 1 115 ? 11.065 14.348 -10.016 1.00 72.69 115 PHE A O 1
ATOM 888 N N . VAL A 1 116 ? 11.449 12.334 -9.074 1.00 70.12 116 VAL A N 1
ATOM 889 C CA . VAL A 1 116 ? 12.563 11.943 -9.944 1.00 70.12 116 VAL A CA 1
ATOM 890 C C . VAL A 1 116 ? 12.044 11.382 -11.271 1.00 70.12 116 VAL A C 1
ATOM 892 O O . VAL A 1 116 ? 12.493 11.816 -12.334 1.00 70.12 116 VAL A O 1
ATOM 895 N N . ASP A 1 117 ? 11.033 10.510 -11.236 1.00 65.06 117 ASP A N 1
ATOM 896 C CA . ASP A 1 117 ? 10.589 9.747 -12.408 1.00 65.06 117 ASP A CA 1
ATOM 897 C C . ASP A 1 117 ? 9.249 10.191 -12.995 1.00 65.06 117 ASP A C 1
ATOM 899 O O . ASP A 1 117 ? 8.984 9.977 -14.185 1.00 65.06 117 ASP A O 1
ATOM 903 N N . ALA A 1 118 ? 8.381 10.820 -12.198 1.00 60.84 118 ALA A N 1
ATOM 904 C CA . ALA A 1 118 ? 7.053 11.217 -12.670 1.00 60.84 118 ALA A CA 1
ATOM 905 C C . ALA A 1 118 ? 7.096 12.351 -13.712 1.00 60.84 118 ALA A C 1
ATOM 907 O O . ALA A 1 118 ? 6.171 12.496 -14.509 1.00 60.84 118 ALA A O 1
ATOM 908 N N . ALA A 1 119 ? 8.176 13.140 -13.753 1.00 56.16 119 ALA A N 1
ATOM 909 C CA . ALA A 1 119 ? 8.267 14.346 -14.577 1.00 56.16 119 ALA A CA 1
ATOM 910 C C . ALA A 1 119 ? 8.395 14.093 -16.098 1.00 56.16 119 ALA A C 1
ATOM 912 O O . ALA A 1 119 ? 8.443 15.054 -16.868 1.00 56.16 119 ALA A O 1
ATOM 913 N N . GLY A 1 120 ? 8.435 12.836 -16.559 1.00 57.28 120 GLY A N 1
ATOM 914 C CA . GLY A 1 120 ? 8.567 12.540 -17.992 1.00 57.28 120 GLY A CA 1
ATOM 915 C C . GLY A 1 120 ? 8.127 11.157 -18.472 1.00 57.28 120 GLY A C 1
ATOM 916 O O . GLY A 1 120 ? 8.190 10.902 -19.674 1.00 57.28 120 GLY A O 1
ATOM 917 N N . ALA A 1 121 ? 7.674 10.266 -17.590 1.00 65.75 121 ALA A N 1
ATOM 918 C CA . ALA A 1 121 ? 7.332 8.890 -17.945 1.00 65.75 121 ALA A CA 1
ATOM 919 C C . ALA A 1 121 ? 5.823 8.608 -17.851 1.00 65.75 121 ALA A C 1
ATOM 921 O O . ALA A 1 121 ? 5.076 9.263 -17.125 1.00 65.75 121 ALA A O 1
ATOM 922 N N . ARG A 1 122 ? 5.359 7.631 -18.640 1.00 69.56 122 ARG A N 1
ATOM 923 C CA . ARG A 1 122 ? 3.957 7.193 -18.666 1.00 69.56 122 ARG A CA 1
ATOM 924 C C . ARG A 1 122 ? 3.797 5.953 -17.799 1.00 69.56 122 ARG A C 1
ATOM 926 O O . ARG A 1 122 ? 4.404 4.929 -18.093 1.00 69.56 122 ARG A O 1
ATOM 933 N N . TYR A 1 123 ? 2.913 6.028 -16.810 1.00 76.88 123 TYR A N 1
ATOM 934 C CA . TYR A 1 123 ? 2.643 4.926 -15.888 1.00 76.88 123 TYR A CA 1
ATOM 935 C C . TYR A 1 123 ? 1.223 4.390 -16.046 1.00 76.88 123 TYR A C 1
ATOM 937 O O . TYR A 1 123 ? 0.264 5.142 -16.245 1.00 76.88 123 TYR A O 1
ATOM 945 N N . ALA A 1 124 ? 1.089 3.070 -15.936 1.00 82.56 124 ALA A N 1
ATOM 946 C CA . ALA A 1 124 ? -0.197 2.407 -15.774 1.00 82.56 124 ALA A CA 1
ATOM 947 C C . ALA A 1 124 ? -0.517 2.324 -14.277 1.00 82.56 124 ALA A C 1
ATOM 949 O O . ALA A 1 124 ? -0.214 1.335 -13.621 1.00 82.56 124 ALA A O 1
ATOM 950 N N . GLY A 1 125 ? -1.089 3.398 -13.734 1.00 85.25 125 GLY A N 1
ATOM 951 C CA . GLY A 1 125 ? -1.517 3.441 -12.338 1.00 85.25 125 GLY A CA 1
ATOM 952 C C . GLY A 1 125 ? -2.936 2.912 -12.118 1.00 85.25 125 GLY A C 1
ATOM 953 O O . GLY A 1 125 ? -3.719 2.718 -13.058 1.00 85.25 125 GLY A O 1
ATOM 954 N N . LEU A 1 126 ? -3.297 2.759 -10.848 1.00 87.62 126 LEU A N 1
ATOM 955 C CA . LEU A 1 126 ? -4.623 2.406 -10.363 1.00 87.62 126 LEU A CA 1
ATOM 956 C C . LEU A 1 126 ? -5.685 3.312 -10.987 1.00 87.62 126 LEU A C 1
ATOM 958 O O . LEU A 1 126 ? -6.653 2.808 -11.549 1.00 87.62 126 LEU A O 1
ATOM 962 N N . SER A 1 127 ? -5.447 4.627 -10.993 1.00 83.69 127 SER A N 1
ATOM 963 C CA . SER A 1 127 ? -6.318 5.656 -11.578 1.00 83.69 127 SER A CA 1
ATOM 964 C C . SER A 1 127 ? -6.686 5.361 -13.033 1.00 83.69 127 SER A C 1
ATOM 966 O O . SER A 1 127 ? -7.841 5.501 -13.425 1.00 83.69 127 SER A O 1
ATOM 968 N N . ASN A 1 128 ? -5.717 4.897 -13.828 1.00 81.25 128 ASN A N 1
ATOM 969 C CA . ASN A 1 128 ? -5.914 4.590 -15.244 1.00 81.25 128 ASN A CA 1
ATOM 970 C C . ASN A 1 128 ? -6.589 3.225 -15.427 1.00 81.25 128 ASN A C 1
ATOM 972 O O . ASN A 1 128 ? -7.355 3.037 -16.370 1.00 81.25 128 ASN A O 1
ATOM 976 N N . THR A 1 129 ? -6.336 2.285 -14.517 1.00 82.31 129 THR A N 1
ATOM 977 C CA . THR A 1 129 ? -6.840 0.907 -14.590 1.00 82.31 129 THR A CA 1
ATOM 978 C C . THR A 1 129 ? -8.307 0.805 -14.168 1.00 82.31 129 THR A C 1
ATOM 980 O O . THR A 1 129 ? -9.078 0.072 -14.782 1.00 82.31 129 THR A O 1
ATOM 983 N N . VAL A 1 130 ? -8.733 1.588 -13.171 1.00 79.06 130 VAL A N 1
ATOM 984 C CA . VAL A 1 130 ? -10.139 1.646 -12.721 1.00 79.06 130 VAL A CA 1
ATOM 985 C C . VAL A 1 130 ? -11.009 2.578 -13.576 1.00 79.06 130 VAL A C 1
ATOM 987 O O . VAL A 1 130 ? -12.221 2.635 -13.386 1.00 79.06 130 VAL A O 1
ATOM 990 N N . SER A 1 131 ? -10.406 3.296 -14.532 1.00 57.56 131 SER A N 1
ATOM 991 C CA . SER A 1 131 ? -10.933 4.509 -15.184 1.00 57.56 131 SER A CA 1
ATOM 992 C C . SER A 1 131 ? -12.218 4.372 -16.011 1.00 57.56 131 SER A C 1
ATOM 994 O O . SER A 1 131 ? -12.729 5.385 -16.491 1.00 57.56 131 SER A O 1
ATOM 996 N N . CYS A 1 132 ? -12.794 3.179 -16.194 1.00 59.22 132 CYS A N 1
ATOM 997 C CA . CYS A 1 132 ? -14.030 3.046 -16.970 1.00 59.22 132 CYS A CA 1
ATOM 998 C C . CYS A 1 132 ? -15.228 3.698 -16.240 1.00 59.22 132 CYS A C 1
ATOM 1000 O O . CYS A 1 132 ? -15.928 3.087 -15.441 1.00 59.22 132 CYS A O 1
ATOM 1002 N N . GLY A 1 133 ? -15.458 4.985 -16.515 1.00 67.00 133 GLY A N 1
ATOM 1003 C CA . GLY A 1 133 ? -16.518 5.787 -15.895 1.00 67.00 133 GLY A CA 1
ATOM 1004 C C . GLY A 1 133 ? -16.234 6.242 -14.458 1.00 67.00 133 GLY A C 1
ATOM 1005 O O . GLY A 1 133 ? -17.123 6.815 -13.835 1.00 67.00 133 GLY A O 1
ATOM 1006 N N . VAL A 1 134 ? -15.023 6.020 -13.939 1.00 73.94 134 VAL A N 1
ATOM 1007 C CA . VAL A 1 134 ? -14.610 6.449 -12.593 1.00 73.94 134 VAL A CA 1
ATOM 1008 C C . VAL A 1 134 ? -13.819 7.747 -12.693 1.00 73.94 134 VAL A C 1
ATOM 1010 O O . VAL A 1 134 ? -12.970 7.908 -13.568 1.00 73.94 134 VAL A O 1
ATOM 1013 N N . ARG A 1 135 ? -14.093 8.683 -11.784 1.00 81.94 135 ARG A N 1
ATOM 1014 C CA . ARG A 1 135 ? -13.297 9.899 -11.617 1.00 81.94 135 ARG A CA 1
ATOM 1015 C C . ARG A 1 135 ? -12.413 9.758 -10.385 1.00 81.94 135 ARG A C 1
ATOM 1017 O O . ARG A 1 135 ? -12.918 9.466 -9.305 1.00 81.94 135 ARG A O 1
ATOM 1024 N N . THR A 1 136 ? -11.120 10.007 -10.547 1.00 83.56 136 THR A N 1
ATOM 1025 C CA . THR A 1 136 ? -10.144 9.977 -9.453 1.00 83.56 136 THR A CA 1
ATOM 1026 C C . THR A 1 136 ? -9.882 11.39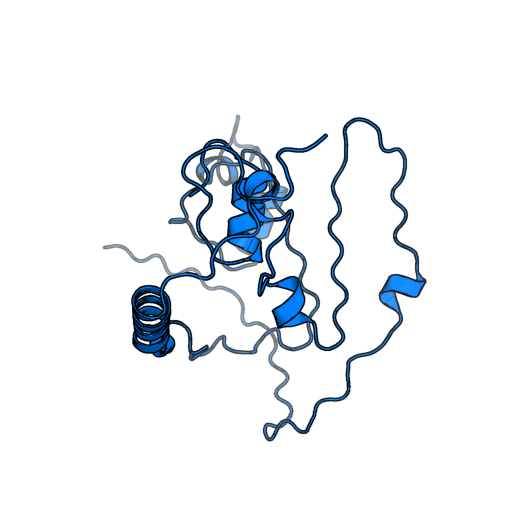5 -8.955 1.00 83.56 136 THR A C 1
ATOM 1028 O O . THR A 1 136 ? -9.686 12.306 -9.757 1.00 83.56 136 THR A O 1
ATOM 1031 N N . VAL A 1 137 ? -9.881 11.580 -7.635 1.00 87.62 137 VAL A N 1
ATOM 1032 C CA . VAL A 1 137 ? -9.469 12.818 -6.959 1.00 87.62 137 VAL A CA 1
ATOM 1033 C C . VAL A 1 137 ? -8.549 12.431 -5.821 1.00 87.62 137 VAL A C 1
ATOM 1035 O O . VAL A 1 137 ? -8.847 11.486 -5.095 1.00 87.62 137 VAL A O 1
ATOM 1038 N N . ILE A 1 138 ? -7.467 13.183 -5.665 1.00 86.06 138 ILE A N 1
ATOM 1039 C CA . ILE A 1 138 ? -6.611 13.131 -4.485 1.00 86.06 138 ILE A CA 1
ATOM 1040 C C . ILE A 1 138 ? -6.924 14.382 -3.669 1.00 86.06 138 ILE A C 1
ATOM 1042 O O . ILE A 1 138 ? -6.980 15.487 -4.212 1.00 86.06 138 ILE A O 1
ATOM 1046 N N . LEU A 1 139 ? -7.208 14.187 -2.385 1.00 87.12 139 LEU A N 1
ATOM 1047 C CA . LEU A 1 139 ? -7.462 15.261 -1.436 1.00 87.12 139 LEU A CA 1
ATOM 1048 C C . LEU A 1 139 ? -6.334 15.231 -0.414 1.00 87.12 139 LEU A C 1
ATOM 1050 O O . LEU A 1 139 ? -6.265 14.321 0.406 1.00 87.12 139 LEU A O 1
ATOM 1054 N N . GLU A 1 140 ? -5.480 16.239 -0.465 1.00 82.75 140 GLU A N 1
ATOM 1055 C CA . GLU A 1 140 ? -4.424 16.466 0.513 1.00 82.75 140 GLU A CA 1
ATOM 1056 C C . GLU A 1 140 ? -4.663 17.838 1.148 1.00 82.75 140 GLU A C 1
ATOM 1058 O O . GLU A 1 140 ? -5.224 18.732 0.509 1.00 82.75 140 GLU A O 1
ATOM 1063 N N . SER A 1 141 ? -4.268 18.017 2.407 1.00 77.31 141 SER A N 1
ATOM 1064 C CA . SER A 1 141 ? -4.236 19.337 3.034 1.00 77.31 141 SER A CA 1
ATOM 1065 C C . SER A 1 141 ? -2.812 19.880 2.949 1.00 77.31 141 SER A C 1
ATOM 1067 O O . SER A 1 141 ? -1.984 19.502 3.780 1.00 77.31 141 SER A O 1
ATOM 1069 N N . PRO A 1 142 ? -2.496 20.807 2.031 1.00 61.97 142 PRO A N 1
ATOM 1070 C CA . PRO A 1 142 ? -1.224 21.500 2.083 1.00 61.97 142 PRO A CA 1
ATOM 1071 C C . PRO A 1 142 ? -1.167 22.341 3.359 1.00 61.97 142 PRO A C 1
ATOM 1073 O O . PRO A 1 142 ? -2.177 22.903 3.804 1.00 61.97 142 PRO A O 1
ATOM 1076 N N . ARG A 1 143 ? 0.034 22.532 3.912 1.00 47.12 143 ARG A N 1
ATOM 1077 C CA . ARG A 1 143 ? 0.275 23.695 4.775 1.00 47.12 143 ARG A CA 1
ATOM 1078 C C . ARG A 1 143 ? -0.032 24.949 3.938 1.00 47.12 143 ARG A C 1
ATOM 1080 O O . ARG A 1 143 ? 0.777 25.308 3.092 1.00 47.12 143 ARG A O 1
ATOM 1087 N N . HIS A 1 144 ? -1.183 25.582 4.200 1.00 39.09 144 HIS A N 1
ATOM 1088 C CA . HIS A 1 144 ? -1.812 26.714 3.482 1.00 39.09 144 HIS A CA 1
ATOM 1089 C C . HIS A 1 144 ? -2.720 26.385 2.274 1.00 39.09 144 HIS A C 1
ATOM 1091 O O . HIS A 1 144 ? -2.553 26.967 1.206 1.00 39.09 144 HIS A O 1
ATOM 1097 N N . ALA A 1 145 ? -3.765 25.565 2.435 1.00 42.66 145 ALA A N 1
ATOM 1098 C CA . ALA A 1 145 ? -4.953 25.717 1.581 1.00 42.66 145 ALA A CA 1
ATOM 1099 C C . ALA A 1 145 ? -6.247 25.731 2.400 1.00 42.66 145 ALA A C 1
ATOM 1101 O O . ALA A 1 145 ? -6.764 24.710 2.850 1.00 42.66 145 ALA A O 1
ATOM 1102 N N . SER A 1 146 ? -6.787 26.931 2.574 1.00 38.84 146 SER A N 1
ATOM 1103 C CA . SER A 1 146 ? -8.157 27.164 2.999 1.00 38.84 146 SER A CA 1
ATOM 1104 C C . SER A 1 146 ? -9.122 26.725 1.887 1.00 38.84 146 SER A C 1
ATOM 1106 O O . SER A 1 146 ? -9.149 27.292 0.803 1.00 38.84 146 SER A O 1
ATOM 1108 N N . GLN A 1 147 ? -9.955 25.732 2.209 1.00 45.03 147 GLN A N 1
ATOM 1109 C CA . GLN A 1 147 ? -11.169 25.314 1.489 1.00 45.03 147 GLN A CA 1
ATOM 1110 C C . GLN A 1 147 ? -10.989 24.728 0.078 1.00 45.03 147 GLN A C 1
ATOM 1112 O O . GLN A 1 147 ? -11.275 25.369 -0.932 1.00 45.03 147 GLN A O 1
ATOM 1117 N N . LEU A 1 148 ? -10.701 23.427 0.013 1.00 44.69 148 LEU A N 1
ATOM 1118 C CA . LEU A 1 148 ? -10.965 22.630 -1.184 1.00 44.69 148 LEU A CA 1
ATOM 1119 C C . LEU A 1 148 ? -12.461 22.255 -1.234 1.00 44.69 148 LEU A C 1
ATOM 1121 O O . LEU A 1 148 ? -12.943 21.470 -0.419 1.00 44.69 148 LEU A O 1
ATOM 1125 N N . ARG A 1 149 ? -13.222 22.834 -2.174 1.00 46.03 149 ARG A N 1
ATOM 1126 C CA . ARG A 1 149 ? -14.615 22.436 -2.460 1.00 46.03 149 ARG A CA 1
ATOM 1127 C C . ARG A 1 149 ? -14.630 21.498 -3.657 1.00 46.03 149 ARG A C 1
ATOM 1129 O O . ARG A 1 149 ? -14.329 21.925 -4.765 1.00 46.03 149 ARG A O 1
ATOM 1136 N N . VAL A 1 150 ? -15.033 20.245 -3.453 1.00 56.00 150 VAL A N 1
ATOM 1137 C CA . VAL A 1 150 ? -15.337 19.328 -4.561 1.00 56.00 150 VAL A CA 1
ATOM 1138 C C . VAL A 1 150 ? -16.686 19.749 -5.170 1.00 56.00 150 VAL A C 1
ATOM 1140 O O . VAL A 1 150 ? -17.696 19.714 -4.459 1.00 56.00 150 VAL A O 1
ATOM 1143 N N . PRO A 1 151 ? -16.750 20.176 -6.446 1.00 48.75 151 PRO A N 1
ATOM 1144 C CA . PRO A 1 151 ? -17.999 20.634 -7.054 1.00 48.75 151 PRO A CA 1
ATOM 1145 C C . PRO A 1 151 ? -19.043 19.515 -7.114 1.00 48.75 151 PRO A C 1
ATOM 1147 O O . PRO A 1 151 ? -18.722 18.364 -7.411 1.00 48.75 151 PRO A O 1
ATOM 1150 N N . ARG A 1 152 ? -20.322 19.827 -6.865 1.00 48.47 152 ARG A N 1
ATOM 1151 C CA . ARG A 1 152 ? -21.400 18.817 -6.843 1.00 48.47 152 ARG A CA 1
ATOM 1152 C C . ARG A 1 152 ? -21.615 18.141 -8.206 1.00 48.47 152 ARG A C 1
ATOM 1154 O O . ARG A 1 152 ? -22.045 16.987 -8.237 1.00 48.47 152 ARG A O 1
ATOM 1161 N N . GLU A 1 153 ? -21.271 18.786 -9.324 1.00 54.78 153 GLU A N 1
ATOM 1162 C CA . GLU A 1 153 ? -21.253 18.150 -10.653 1.00 54.78 153 GLU A CA 1
ATOM 1163 C C . GLU A 1 153 ? -20.180 17.057 -10.817 1.00 54.78 153 GLU A C 1
ATOM 1165 O O . GLU A 1 153 ? -20.269 16.225 -11.731 1.00 54.78 153 GLU A O 1
ATOM 1170 N N . PHE A 1 154 ? -19.190 17.003 -9.920 1.00 49.72 154 PHE A N 1
ATOM 1171 C CA . PHE A 1 154 ? -18.164 15.966 -9.924 1.00 49.72 154 PHE A CA 1
ATOM 1172 C C . PHE A 1 154 ? -18.748 14.571 -9.631 1.00 49.72 154 PHE A C 1
ATOM 1174 O O . PHE A 1 154 ? -18.266 13.575 -10.165 1.00 49.72 154 PHE A O 1
ATOM 1181 N N . LEU A 1 155 ? -19.856 14.503 -8.890 1.00 51.97 155 LEU A N 1
ATOM 1182 C CA . LEU A 1 155 ? -20.519 13.257 -8.489 1.00 51.97 155 LEU A CA 1
ATOM 1183 C C . LEU A 1 155 ? -21.624 12.784 -9.461 1.00 51.97 155 LEU A C 1
ATOM 1185 O O . LEU A 1 155 ? -22.269 11.776 -9.194 1.00 51.97 155 LEU A O 1
ATOM 1189 N N . ARG A 1 156 ? -21.899 13.509 -10.562 1.00 43.78 156 ARG A N 1
ATOM 1190 C CA . ARG A 1 156 ? -23.151 13.355 -11.345 1.00 43.78 156 ARG A CA 1
ATOM 1191 C C . ARG A 1 156 ? -23.050 12.744 -12.755 1.00 43.78 156 ARG A C 1
ATOM 1193 O O . ARG A 1 156 ? -24.072 12.700 -13.433 1.00 43.78 156 ARG A O 1
ATOM 1200 N N . ARG A 1 157 ? -21.897 12.264 -13.242 1.00 45.41 157 ARG A N 1
ATOM 1201 C CA . ARG A 1 157 ? -21.831 11.603 -14.572 1.00 45.41 157 ARG A CA 1
ATOM 1202 C C . ARG A 1 157 ? -21.754 10.081 -14.453 1.00 45.41 157 ARG A C 1
ATOM 1204 O O . ARG A 1 157 ? -20.947 9.564 -13.694 1.00 45.41 157 ARG A O 1
ATOM 1211 N N . GLY A 1 158 ? -22.649 9.415 -15.185 1.00 46.19 158 GLY A N 1
ATOM 1212 C CA . GLY A 1 158 ? -22.948 7.990 -15.080 1.00 46.19 158 GLY A CA 1
ATOM 1213 C C . GLY A 1 158 ? -21.873 7.052 -15.625 1.00 46.19 158 GLY A C 1
ATOM 1214 O O . GLY A 1 158 ? -21.010 7.439 -16.412 1.00 46.19 158 GLY A O 1
ATOM 1215 N N . PHE A 1 159 ? -21.994 5.801 -15.177 1.00 43.91 159 PHE A N 1
ATOM 1216 C CA . PHE A 1 159 ? -21.220 4.636 -15.587 1.00 43.91 159 PHE A CA 1
ATOM 1217 C C . PHE A 1 159 ? -21.027 4.568 -17.103 1.00 43.91 159 PHE A C 1
ATOM 1219 O O . PHE A 1 159 ? -21.981 4.695 -17.871 1.00 43.91 159 PHE A O 1
ATOM 1226 N N . CYS A 1 160 ? -19.790 4.313 -17.528 1.00 46.06 160 CYS A N 1
ATOM 1227 C CA . CYS A 1 160 ? -19.502 3.973 -18.912 1.00 46.06 160 CYS A CA 1
ATOM 1228 C C . CYS A 1 160 ? -20.264 2.685 -19.264 1.00 46.06 160 CYS A C 1
ATOM 1230 O O . CYS A 1 160 ? -20.124 1.671 -18.573 1.00 46.06 160 CYS A O 1
ATOM 1232 N N . ALA A 1 161 ? -21.092 2.727 -20.310 1.00 40.66 161 ALA A N 1
ATOM 1233 C CA . ALA A 1 161 ? -21.753 1.539 -20.828 1.00 40.66 161 ALA A CA 1
ATOM 1234 C C . ALA A 1 161 ? -20.680 0.528 -21.258 1.00 40.66 161 ALA A C 1
ATOM 1236 O O . ALA A 1 161 ? -19.828 0.815 -22.101 1.00 40.66 161 ALA A O 1
ATOM 1237 N N . ARG A 1 162 ? -20.699 -0.653 -20.634 1.00 39.31 162 ARG A N 1
ATOM 1238 C CA . ARG A 1 162 ? -19.827 -1.773 -20.990 1.00 39.31 162 ARG A CA 1
ATOM 1239 C C . ARG A 1 162 ? -19.972 -2.105 -22.477 1.00 39.31 162 ARG A C 1
ATOM 1241 O O . ARG A 1 162 ? -21.088 -2.326 -22.939 1.00 39.31 162 ARG A O 1
ATOM 1248 N N . ARG A 1 163 ? -18.845 -2.303 -23.175 1.00 36.62 163 ARG A N 1
ATOM 1249 C CA . ARG A 1 163 ? -18.790 -3.378 -24.179 1.00 36.62 163 ARG A CA 1
ATOM 1250 C C . ARG A 1 163 ? -19.149 -4.671 -23.444 1.00 36.62 163 ARG A C 1
ATOM 1252 O O . ARG A 1 163 ? -18.534 -4.976 -22.426 1.00 36.62 163 ARG A O 1
ATOM 1259 N N . GLU A 1 164 ? -20.209 -5.315 -23.911 1.00 34.03 164 GLU A N 1
ATOM 1260 C CA . GLU A 1 164 ? -20.944 -6.434 -23.315 1.00 34.03 164 GLU A CA 1
ATOM 1261 C C . GLU A 1 164 ? -20.119 -7.342 -22.390 1.00 34.03 164 GLU A C 1
ATOM 1263 O O . GLU A 1 164 ? -19.173 -8.007 -22.808 1.00 34.03 164 GLU A O 1
ATOM 1268 N N . ASN A 1 165 ? -20.533 -7.418 -21.121 1.00 33.50 165 ASN A N 1
ATOM 1269 C CA . ASN A 1 165 ? -20.091 -8.486 -20.233 1.00 33.50 165 ASN A CA 1
ATOM 1270 C C . ASN A 1 165 ? -21.030 -9.674 -20.399 1.00 33.50 165 ASN A C 1
ATOM 1272 O O . ASN A 1 165 ? -22.218 -9.579 -20.100 1.00 33.50 165 ASN A O 1
ATOM 1276 N N . ARG A 1 166 ? -20.466 -10.808 -20.798 1.00 34.50 166 ARG A N 1
ATOM 1277 C CA . ARG A 1 166 ? -21.124 -12.113 -20.931 1.00 34.50 166 ARG A CA 1
ATOM 1278 C C . ARG A 1 166 ? -21.451 -12.798 -19.595 1.00 34.50 166 ARG A C 1
ATOM 1280 O O . ARG A 1 166 ? -21.509 -14.018 -19.540 1.00 34.50 166 ARG A O 1
ATOM 1287 N N . LEU A 1 167 ? -21.621 -12.055 -18.504 1.00 38.78 167 LEU A N 1
ATOM 1288 C CA . LEU A 1 167 ? -21.879 -12.628 -17.180 1.00 38.78 167 LEU A CA 1
ATOM 1289 C C . LEU A 1 167 ? -22.920 -11.769 -16.460 1.00 38.78 167 LEU A C 1
ATOM 1291 O O . LEU A 1 167 ? -22.688 -10.580 -16.221 1.00 38.78 167 LEU A O 1
ATOM 1295 N N . GLY A 1 168 ? -24.078 -12.391 -16.218 1.00 31.12 168 GLY A N 1
ATOM 1296 C CA . GLY A 1 168 ? -25.311 -11.794 -15.705 1.00 31.12 168 GLY A CA 1
ATOM 1297 C C . GLY A 1 168 ? -25.247 -11.309 -14.249 1.00 31.12 168 GLY A C 1
ATOM 1298 O O . GLY A 1 168 ? -24.196 -11.366 -13.608 1.00 31.12 168 GLY A O 1
ATOM 1299 N N . PRO A 1 169 ? -26.366 -10.786 -13.716 1.00 32.41 169 PRO A N 1
ATOM 1300 C CA . PRO A 1 169 ? -26.371 -10.043 -12.465 1.00 32.41 169 PRO A CA 1
ATOM 1301 C C . PRO A 1 169 ? -26.350 -10.992 -11.263 1.00 32.41 169 PRO A C 1
ATOM 1303 O O . PRO A 1 169 ? -27.281 -11.764 -11.060 1.00 32.41 169 PRO A O 1
ATOM 1306 N N . GLN A 1 170 ? -25.322 -10.893 -10.423 1.00 39.22 170 GLN A N 1
ATOM 1307 C CA . GLN A 1 170 ? -25.312 -11.494 -9.089 1.00 39.22 170 GLN A CA 1
ATOM 1308 C C . GLN A 1 170 ? -25.230 -10.360 -8.064 1.00 39.22 170 GLN A C 1
ATOM 1310 O O . GLN A 1 170 ? -24.224 -9.661 -7.966 1.00 39.22 170 GLN A O 1
ATOM 1315 N N . ARG A 1 171 ? -26.326 -10.130 -7.333 1.00 33.12 171 ARG A N 1
ATOM 1316 C CA . ARG A 1 171 ? -26.343 -9.268 -6.144 1.00 33.12 171 ARG A CA 1
ATOM 1317 C C . ARG A 1 171 ? -25.970 -10.138 -4.945 1.00 33.12 171 ARG A C 1
ATOM 1319 O O . ARG A 1 171 ? -26.790 -10.949 -4.533 1.00 33.12 171 ARG A O 1
ATOM 1326 N N . SER A 1 172 ? -24.792 -9.955 -4.353 1.00 39.59 172 SER A N 1
ATOM 1327 C CA . SER A 1 172 ? -24.436 -10.610 -3.085 1.00 39.59 172 SER A CA 1
ATOM 1328 C C . SER A 1 172 ? -24.312 -9.585 -1.958 1.00 39.59 172 SER A C 1
ATOM 1330 O O . SER A 1 172 ? -23.521 -8.647 -2.045 1.00 39.59 172 SER A O 1
ATOM 1332 N N . ARG A 1 173 ? -25.099 -9.770 -0.890 1.00 35.00 173 ARG A N 1
ATOM 1333 C CA . ARG A 1 173 ? -24.886 -9.116 0.411 1.00 35.00 173 ARG A CA 1
ATOM 1334 C C . ARG A 1 173 ? -23.613 -9.684 1.051 1.00 35.00 173 ARG A C 1
ATOM 1336 O O . ARG A 1 173 ? -23.357 -10.878 0.929 1.00 35.00 173 ARG A O 1
ATOM 1343 N N . PHE A 1 174 ? -22.845 -8.834 1.732 1.00 38.75 174 PHE A N 1
ATOM 1344 C CA . PHE A 1 174 ? -21.692 -9.248 2.536 1.00 38.75 174 PHE A CA 1
ATOM 1345 C C . PHE A 1 174 ? -22.129 -10.230 3.642 1.00 38.75 174 PHE A C 1
ATOM 1347 O O . PHE A 1 174 ? -23.071 -9.909 4.370 1.00 38.75 174 PHE A O 1
ATOM 1354 N N . PRO A 1 175 ? -21.474 -11.393 3.801 1.00 34.72 175 PRO A N 1
ATOM 1355 C CA . PRO A 1 175 ? -21.603 -12.194 5.013 1.00 34.72 175 PRO A CA 1
ATOM 1356 C C . PRO A 1 175 ? -20.771 -11.573 6.156 1.00 34.72 175 PRO A C 1
ATOM 1358 O O . PRO A 1 175 ? -19.756 -10.926 5.883 1.00 34.72 175 PRO A O 1
ATOM 1361 N N . PRO A 1 176 ? -21.183 -11.741 7.426 1.00 32.16 176 PRO A N 1
ATOM 1362 C CA . PRO A 1 176 ? -20.426 -11.248 8.573 1.00 32.16 176 PRO A CA 1
ATOM 1363 C C . PRO A 1 176 ? -19.091 -11.990 8.728 1.00 32.16 176 PRO A C 1
ATOM 1365 O O . PRO A 1 176 ? -18.982 -13.180 8.425 1.00 32.16 176 PRO A O 1
ATOM 1368 N N . ALA A 1 177 ? -18.074 -11.269 9.201 1.00 39.19 177 ALA A N 1
ATOM 1369 C CA . ALA A 1 177 ? -16.755 -11.811 9.493 1.00 39.19 177 ALA A CA 1
ATOM 1370 C C . ALA A 1 177 ? -16.803 -12.637 10.788 1.00 39.19 177 ALA A C 1
ATOM 1372 O O . ALA A 1 177 ? -16.896 -12.077 11.877 1.00 39.19 177 ALA A O 1
ATOM 1373 N N . ASN A 1 178 ? -16.729 -13.963 10.674 1.00 33.69 178 ASN A N 1
ATOM 1374 C CA . ASN A 1 178 ? -16.401 -14.818 11.811 1.00 33.69 178 ASN A CA 1
ATOM 1375 C C . ASN A 1 178 ? -14.876 -14.901 11.909 1.00 33.69 178 ASN A C 1
ATOM 1377 O O . ASN A 1 178 ? -14.221 -15.393 10.989 1.00 33.69 178 ASN A O 1
ATOM 1381 N N . GLY A 1 179 ? -14.325 -14.387 13.008 1.00 36.94 179 GLY A N 1
ATOM 1382 C CA . GLY A 1 179 ? -12.934 -14.610 13.377 1.00 36.94 179 GLY A CA 1
ATOM 1383 C C . GLY A 1 179 ? -12.731 -16.080 13.726 1.00 36.94 179 GLY A C 1
ATOM 1384 O O . GLY A 1 179 ? -13.396 -16.601 14.617 1.00 36.94 179 GLY A O 1
ATOM 1385 N N . SER A 1 180 ? -11.835 -16.744 13.008 1.00 32.56 180 SER A N 1
ATOM 1386 C CA . SER A 1 180 ? -11.237 -17.998 13.449 1.00 32.56 180 SER A CA 1
ATOM 1387 C C . SER A 1 180 ? -9.840 -17.677 13.964 1.00 32.56 180 SER A C 1
ATOM 1389 O O . SER A 1 180 ? -8.955 -17.337 13.174 1.00 32.56 180 SER A O 1
ATOM 1391 N N . GLU A 1 181 ? -9.669 -17.760 15.281 1.00 35.59 181 GLU A N 1
ATOM 1392 C CA . GLU A 1 181 ? -8.376 -18.051 15.895 1.00 35.59 181 GLU A CA 1
ATOM 1393 C C . GLU A 1 181 ? -7.794 -19.286 15.200 1.00 35.59 181 GLU A C 1
ATOM 1395 O O . GLU A 1 181 ? -8.466 -20.308 15.055 1.00 35.59 181 GLU A O 1
ATOM 1400 N N . VAL A 1 182 ? -6.560 -19.171 14.722 1.00 35.34 182 VAL A N 1
ATOM 1401 C CA . VAL A 1 182 ? -5.753 -20.324 14.338 1.00 35.34 182 VAL A CA 1
ATOM 1402 C C . VAL A 1 182 ? -4.599 -20.338 15.325 1.00 35.34 182 VAL A C 1
ATOM 1404 O O . VAL A 1 182 ? -3.656 -19.562 15.191 1.00 35.34 182 VAL A O 1
ATOM 1407 N N . GLU A 1 183 ? -4.743 -21.160 16.364 1.00 30.55 183 GLU A N 1
ATOM 1408 C CA . GLU A 1 183 ? -3.610 -21.666 17.133 1.00 30.55 183 GLU A CA 1
ATOM 1409 C C . GLU A 1 183 ? -2.738 -22.537 16.217 1.00 30.55 183 GLU A C 1
ATOM 1411 O O . GLU A 1 183 ? -3.259 -23.329 15.422 1.00 30.55 183 GLU A O 1
ATOM 1416 N N . GLY A 1 184 ? -1.418 -22.379 16.337 1.00 33.22 184 GLY A N 1
ATOM 1417 C CA . GLY A 1 184 ? -0.400 -23.141 15.613 1.00 33.22 184 GLY A CA 1
ATOM 1418 C C . GLY A 1 184 ? 0.931 -22.415 15.576 1.00 33.22 184 GLY A C 1
ATOM 1419 O O . GLY A 1 184 ? 1.087 -21.561 14.678 1.00 33.22 184 GLY A O 1
#

Secondary structure (DSSP, 8-state):
--STTS-S-----HHHHHHHHHHHHHTGGGGS--STTTTTTTTPPP-----TT--GGGGT-EETTEESSHHHHHHHTTS---SS------TTTHHHHHHHHHH--PPPSSS-HHHHTTTT-----HHHHS-SSPPP------TT-------GGGG----PPPS--SS-----PPPP--------

Foldseek 3Di:
DPPPPPPPDDDPDVVVVVVVVVVCVVCVVVVVQDD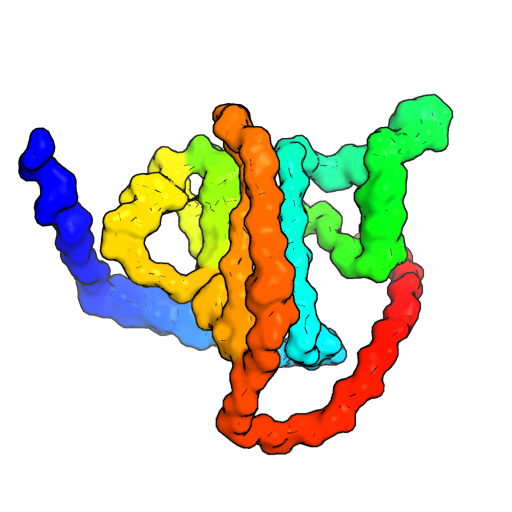DCRCLQPPHDDDDDDDAPDDPVLQQDDDPNHRPNVPSVVVVQFDDDDNPDDDQDDQQRVQQVVVCQFQVDGADPDDGCCPPPVPNDDGDTPCNVSVQQDDDDDDDDPPDDDDDDDDPVNVDGDGRDDPDDPDDDDDDDDDHDDDDDDDD

Sequence (184 aa):
MLLKRRAARELLPEATFSETRAWFDSRKALRAGSGPRFGIAAGMNLVVIQVESLQAPMVDFQINGQPVMPNLKRLQATGVSFSQVFDQTDEGRTSDAEWLGLTSLLPEQHGAAAFVDAAGARYAGLSNTVSCGVRTVILESPRHASQLRVPREFLRRGFCARRENRLGPQRSRFPPANGSEVEG

pLDDT: mean 73.37, std 22.68, range [30.55, 97.69]

=== Feature glossary ===
The record interleaves many kinds of information about one protein. Here is each kind framed as the question it answers.

Q: What does the local fold look like, residue by residue?
A: The Foldseek 3Di string encodes local tertiary geometry as a 20-letter alphabet — one character per residue — derived from the relative positions of nearby Cα atoms. Unlike the amino-acid sequence, 3Di is a direct function of the 3D structure, so two proteins with the same fold have similar 3Di strings even at low sequence identity.

Q: Which residues are in helices, strands, or loops?
A: The SS8 string is DSSP's per-residue secondary-structure call. α-helix (H) means an i→i+4 H-bond ladder; β-strand (E) means the residue participates in a β-sheet; 3₁₀ (G) and π (I) are tighter and wider helices; T/S are turns/bends; '-' is loop.

Q: How big and how compact is the whole molecule?
A: Radius of gyration (Rg) is the root-mean-square distance of Cα atoms from their centroid — a single number for overall size and compactness. A globular domain of N residues has Rg ≈ 2.2·N^0.38 Å; an extended or disordered chain has a much larger Rg. The Cα contact count is the number of residue pairs whose Cα atoms are within 8 Å and are more than four positions apart in sequence — a standard proxy for tertiary packing density. The bounding box is the smallest axis-aligned box enclosing all Cα atoms.

Q: Where is each backbone atom in 3D?
A: Structure coordinates are given as an mmCIF _atom_site loop: one row per atom with element, residue name, chain id, sequence number, and x/y/z position in Å. Only the four main-chain atoms per residue are included here; side chains are omitted to keep the record compact.

Q: What is the amino-acid chain?
A: Primary structure: the covalent order of the twenty standard amino acids along the backbone. Two proteins with the same sequence will (almost always) fold to the same structure; two with 30% identity often share a fold but not the details.

Q: What if only a Cα trace is available?
A: Three-state secondary structure (P-SEA) collapses the eight DSSP classes into helix (a), strand (b), and coil (c). P-SEA assigns these from Cα geometry alone — distances and angles — without requiring backbone oxygens, so it works on any Cα trace.

Q: What family and function is it annotated with?
A: Database cross-references. InterPro integrates a dozen domain/family signature databases into unified entries with residue-range hits. GO terms attach function/process/location labels with evidence codes. CATH codes position the fold in a four-level structural taxonomy. Organism is the NCBI-taxonomy species name.

Q: How confident is the AlphaFold model at each residue?
A: pLDDT is the predicted lDDT-Cα score: AlphaFold's confidence that the local environment of each residue (all inter-atomic distances within 15 Å) is correctly placed. It is a per-residue number between 0 and 100, with higher meaning more reliable.

Q: How mobile is each atom in the crystal?
A: B-factor (Debye–Waller factor) reflects atomic displacement in the crystal lattice. It is an experimental observable (units Å²), not a prediction; low values mean the atom is pinned down, high values mean it moves or is heterogeneous across the crystal.

Q: Which residues are buried vs exposed?
A: SASA measures how much of the protein is reachable by solvent. It is computed by rolling a water-sized probe over the atomic surface and summing the exposed area (Å²). Per-residue SASA distinguishes core (buried, low SASA) from surface (exposed, high SASA) residues; total SASA is a whole-molecule size measure.

Q: What do the diagnostic plots show?
A: Plot images: a contact map (which residues are close in 3D, as an N×N binary image), a Ramachandran scatter (backbone torsion angles, revealing secondary-structure composition at a glance), and — for AlphaFold structures — a PAE heatmap (pairwise prediction confidence).

Q: What known structures does this most resemble?
A: The Foldseek neighbor list gives the closest experimentally determined structures in the PDB, ranked by structural alignment. TM-score near 1 means near-identical fold; near 0.3 means only rough topology match. This is how one finds what a novel AlphaFold prediction most resembles in the solved-structure universe.

Q: Are the domains correctly placed relative to each other?
A: Predicted aligned error is AlphaFold's pairwise confidence. Unlike pLDDT (per-residue), PAE is per-residue-pair and captures whether two parts of the structure are correctly placed relative to each other. Units are ångströms of expected positional error.

Q: What do the rendered images show?
A: Structure images are PyMOL renders from six orthogonal camera directions. Cartoon representation draws helices as coils and strands as arrows; sticks shows the backbone as bonds; surface shows the solvent-excluded envelope. Rainbow coloring maps sequence position to hue (blue→red, N→C); chain coloring assigns a distinct color per polypeptide.

Q: What are the backbone torsion angles?
A: φ (phi) and ψ (psi) are the two rotatable backbone dihedrals per residue: φ is the C(i-1)–N–Cα–C torsion, ψ is the N–Cα–C–N(i+1) torsion, both in degrees on (−180°, 180°]. α-helical residues cluster near (−60°, −45°); β-strand residues near (−120°, +130°). A Ramachandran plot is simply a scatter of (φ, ψ) for every residue.